Protein 1G0Y (pdb70)

Sequence (331 aa):
CKEREEKIILVSSANEIDVRPCPLNPNEHKGTITWYKDDSKTPVSTEQASRIHQHKEKLWFVPAKVEDSGHYYCVVRNSSYCLRIKISAKFVENEPNLCYNAQAIFKQKLPVAGDGGLVCPYMEFFKNENNELPKLQWYKDCKPLLLDNIHFSGVKDRLIVMNVAEKHRGNYTCHASYTYLGKQYPITRVIEFITLEENKPTRPVIVSPANETMEVDLGSQIQLICNVTGQLSDIAYWKWNGSVIDEDDPVLGEDYYSVENPANKRRSTLITVLNISEIESRFYKHPFTCFAKNTHGIDAAYIQLIYPVTETPFTWEESNAYYWQPYALPL

Foldseek 3Di:
DWEKEQPDEQEEAAQFKDKAADPDDDVQPAPDKFKDAPDDDDTADCPQPDQWHDDPRMIIRHRGHQVRFFWMWMWRCHPPDMYIYIYTYGHDHPDPPAPHNVVNADEDLAADDAPFWDFFPDCVVVCVPVVHGAFKWKDWRPHGDDCPVAQWHDDGRTIHGDDDPDDRFTWMKIWDWHQDPNDIGIDIHIYTDDDPDDPDLRWKAWPAFRQMETEDAQFDWDKGKIKIWFAPVKDKFKDKPHGGDDPPDDFWDWDKDWAADPVDRGTTMIIIMITGNGHDPVQQPIWMKMWIGDPSDIDMHTYHYHYDDD/DDDDDPVRCVVPDDDPPDDDD

Structure (mmCIF, N/CA/C/O backbone):
data_1G0Y
#
_entry.id   1G0Y
#
_cell.length_a   95.898
_cell.length_b   95.898
_cell.length_c   208.017
_cell.angle_alpha   90.00
_cell.angle_beta   90.00
_cell.angle_gamma   120.00
#
_symmetry.space_group_name_H-M   'P 65 2 2'
#
loop_
_entity.id
_entity.type
_entity.pdbx_description
1 polymer 'INTERLEUKIN-1 RECEPTOR, TYPE I'
2 polymer 'ANTAGONIST PEPTIDE AF10847'
#
loop_
_atom_site.group_PDB
_atom_site.id
_atom_site.type_symbol
_atom_site.label_atom_id
_atom_site.label_alt_id
_atom_site.label_comp_id
_atom_site.label_asym_id
_atom_site.label_entity_id
_atom_site.label_seq_id
_atom_site.pdbx_PDB_ins_code
_atom_site.Cartn_x
_atom_site.Cartn_y
_atom_site.Cartn_z
_atom_site.occupancy
_atom_site.B_iso_or_equiv
_atom_site.auth_seq_id
_atom_site.auth_comp_id
_atom_site.auth_asym_id
_atom_site.auth_atom_id
_atom_site.pdbx_PDB_model_num
ATOM 1 N N . CYS A 1 3 ? 34.299 33.462 134.513 1.00 55.19 6 CYS R N 1
ATOM 2 C CA . CYS A 1 3 ? 33.799 33.102 135.874 1.00 58.68 6 CYS R CA 1
ATOM 3 C C . CYS A 1 3 ? 34.196 31.679 136.279 1.00 59.40 6 CYS R C 1
ATOM 4 O O . CYS A 1 3 ? 33.990 31.276 137.425 1.00 57.50 6 CYS R O 1
ATOM 7 N N . LYS A 1 4 ? 34.768 30.933 135.333 1.00 60.16 7 LYS R N 1
ATOM 8 C CA . LYS A 1 4 ? 35.208 29.551 135.556 1.00 51.70 7 LYS R CA 1
ATOM 9 C C . LYS A 1 4 ? 34.061 28.580 135.828 1.00 42.60 7 LYS R C 1
ATOM 10 O O . LYS A 1 4 ? 33.463 28.580 136.904 1.00 38.83 7 LYS R O 1
ATOM 16 N N . GLU A 1 5 ? 33.773 27.740 134.842 1.00 36.41 8 GLU R N 1
ATOM 17 C CA . GLU A 1 5 ? 32.696 26.770 134.950 1.00 41.89 8 GLU R CA 1
ATOM 18 C C . GLU A 1 5 ? 33.163 25.411 135.478 1.00 41.81 8 GLU R C 1
ATOM 19 O O . GLU A 1 5 ? 34.338 25.068 135.385 1.00 46.82 8 GLU R O 1
ATOM 25 N N . ARG A 1 6 ? 32.225 24.659 136.051 1.00 36.45 9 ARG R N 1
ATOM 26 C CA . ARG A 1 6 ? 32.468 23.320 136.580 1.00 23.46 9 ARG R CA 1
ATOM 27 C C . ARG A 1 6 ? 31.175 22.549 136.361 1.00 27.26 9 ARG R C 1
ATOM 28 O O . ARG A 1 6 ? 30.111 23.015 136.760 1.00 29.18 9 ARG R O 1
ATOM 36 N N . GLU A 1 7 ? 31.249 21.387 135.722 1.00 22.37 10 GLU R N 1
ATOM 37 C CA . GLU A 1 7 ? 30.040 20.608 135.476 1.00 18.02 10 GLU R CA 1
ATOM 38 C C . GLU A 1 7 ? 30.041 19.263 136.174 1.00 19.55 10 GLU R C 1
ATOM 39 O O . GLU A 1 7 ? 31.060 18.597 136.237 1.00 25.92 10 GLU R O 1
ATOM 45 N N . GLU A 1 8 ? 28.889 18.888 136.715 1.00 30.04 11 GLU R N 1
ATOM 46 C CA . GLU A 1 8 ? 28.722 17.599 137.365 1.00 24.40 11 GLU R CA 1
ATOM 47 C C . GLU A 1 8 ? 28.065 16.694 136.337 1.00 35.00 11 GLU R C 1
ATOM 48 O O . GLU A 1 8 ? 26.847 16.741 136.147 1.00 42.53 11 GLU R O 1
ATOM 54 N N . LYS A 1 9 ? 28.885 15.897 135.655 1.00 28.04 12 LYS R N 1
ATOM 55 C CA . LYS A 1 9 ? 28.415 14.983 134.615 1.00 25.03 12 LYS R CA 1
ATOM 56 C C . LYS A 1 9 ? 27.314 13.984 135.025 1.00 10.14 12 LYS R C 1
ATOM 57 O O . LYS A 1 9 ? 26.520 13.552 134.188 1.00 2.00 12 LYS R O 1
ATOM 63 N N . ILE A 1 10 ? 27.268 13.625 136.303 1.00 6.94 13 ILE R N 1
ATOM 64 C CA . ILE A 1 10 ? 26.274 12.678 136.796 1.00 2.00 13 ILE R CA 1
ATOM 65 C C . ILE A 1 10 ? 24.902 13.329 136.981 1.00 5.15 13 ILE R C 1
ATOM 66 O O . ILE A 1 10 ? 24.784 14.435 137.522 1.00 2.00 13 ILE R O 1
ATOM 71 N N . ILE A 1 11 ? 23.871 12.655 136.489 1.00 2.00 14 ILE R N 1
ATOM 72 C CA . ILE A 1 11 ? 22.517 13.167 136.616 1.00 5.02 14 ILE R CA 1
ATOM 73 C C . ILE A 1 11 ? 21.880 12.544 137.836 1.00 13.14 14 ILE R C 1
ATOM 74 O O . ILE A 1 11 ? 22.140 11.384 138.160 1.00 10.85 14 ILE R O 1
ATOM 79 N N . LEU A 1 12 ? 21.071 13.334 138.532 1.00 21.77 15 LEU R N 1
ATOM 80 C CA . LEU A 1 12 ? 20.371 12.845 139.704 1.00 13.37 15 LEU R CA 1
ATOM 81 C C . LEU A 1 12 ? 18.891 12.716 139.363 1.00 9.67 15 LEU R C 1
ATOM 82 O O . LEU A 1 12 ? 18.147 13.700 139.362 1.00 12.66 15 LEU R O 1
ATOM 87 N N . VAL A 1 13 ? 18.493 11.499 139.008 1.00 9.06 16 VAL R N 1
ATOM 88 C CA . VAL A 1 13 ? 17.115 11.212 138.656 1.00 10.90 16 VAL R CA 1
ATOM 89 C C . VAL A 1 13 ? 16.269 11.122 139.927 1.00 13.15 16 VAL R C 1
ATOM 90 O O . VAL A 1 13 ? 16.706 10.581 140.948 1.00 2.00 16 VAL R O 1
ATOM 94 N N . SER A 1 14 ? 15.073 11.701 139.851 1.00 13.31 17 SER R N 1
ATOM 95 C CA . SER A 1 14 ? 14.136 11.741 140.968 1.00 10.37 17 SER R CA 1
ATOM 96 C C . SER A 1 14 ? 12.704 11.762 140.444 1.00 14.32 17 SER R C 1
ATOM 97 O O . SER A 1 14 ? 12.434 12.323 139.383 1.00 7.59 17 SER R O 1
ATOM 100 N N . SER A 1 15 ? 11.787 11.175 141.205 1.00 14.40 18 SER R N 1
ATOM 101 C CA . SER A 1 15 ? 10.387 11.141 140.810 1.00 10.49 18 SER R CA 1
ATOM 102 C C . SER A 1 15 ? 9.767 12.526 140.680 1.00 7.44 18 SER R C 1
ATOM 103 O O . SER A 1 15 ? 10.091 13.456 141.436 1.00 2.00 18 SER R O 1
ATOM 106 N N . ALA A 1 16 ? 8.887 12.646 139.690 1.00 13.10 19 ALA R N 1
ATOM 107 C CA . ALA A 1 16 ? 8.159 13.880 139.413 1.00 2.00 19 ALA R CA 1
ATOM 108 C C . ALA A 1 16 ? 6.889 13.946 140.257 1.00 2.00 19 ALA R C 1
ATOM 109 O O . ALA A 1 16 ? 6.452 12.947 140.825 1.00 9.70 19 ALA R O 1
ATOM 111 N N . ASN A 1 17 ? 6.292 15.130 140.309 1.00 2.00 20 ASN R N 1
ATOM 112 C CA . ASN A 1 17 ? 5.085 15.385 141.083 1.00 6.08 20 ASN R CA 1
ATOM 113 C C . ASN A 1 17 ? 5.333 15.274 142.585 1.00 2.00 20 ASN R C 1
ATOM 114 O O . ASN A 1 17 ? 4.424 14.974 143.352 1.00 2.00 20 ASN R O 1
ATOM 119 N N . GLU A 1 18 ? 6.573 15.537 142.993 1.00 5.18 21 GLU R N 1
ATOM 120 C CA . GLU A 1 18 ? 6.978 15.497 144.398 1.00 11.93 21 GLU R CA 1
ATOM 121 C C . GLU A 1 18 ? 7.708 16.782 144.730 1.00 5.30 21 GLU R C 1
ATOM 122 O O . GLU A 1 18 ? 7.860 17.655 143.878 1.00 4.25 21 GLU R O 1
ATOM 128 N N . ILE A 1 19 ? 8.160 16.897 145.973 1.00 6.54 22 ILE R N 1
ATOM 129 C CA . ILE A 1 19 ? 8.917 18.071 146.385 1.00 7.24 22 ILE R CA 1
ATOM 130 C C . ILE A 1 19 ? 10.354 17.629 146.239 1.00 5.85 22 ILE R C 1
ATOM 131 O O . ILE A 1 19 ? 10.672 16.457 146.442 1.00 7.36 22 ILE R O 1
ATOM 136 N N . ASP A 1 20 ? 11.211 18.540 145.813 1.00 7.63 23 ASP R N 1
ATOM 137 C CA . ASP A 1 20 ? 12.613 18.214 145.706 1.00 7.26 23 ASP R CA 1
ATOM 138 C C . ASP A 1 20 ? 13.487 19.431 145.900 1.00 12.44 23 ASP R C 1
ATOM 139 O O . ASP A 1 20 ? 13.052 20.569 145.729 1.00 16.65 23 ASP R O 1
ATOM 144 N N . VAL A 1 21 ? 14.703 19.164 146.350 1.00 11.58 24 VAL R N 1
ATOM 145 C CA . VAL A 1 21 ? 15.686 20.189 146.603 1.00 8.43 24 VAL R CA 1
ATOM 146 C C . VAL A 1 21 ? 16.901 19.806 145.797 1.00 9.69 24 VAL R C 1
ATOM 147 O O . VAL A 1 21 ? 17.017 18.685 145.300 1.00 11.63 24 VAL R O 1
ATOM 151 N N . ARG A 1 22 ? 17.797 20.763 145.646 1.00 17.54 25 ARG R N 1
ATOM 152 C CA . ARG A 1 22 ? 19.039 20.543 144.943 1.00 16.08 25 ARG R CA 1
ATOM 153 C C . ARG A 1 22 ? 19.975 21.595 145.524 1.00 15.01 25 ARG R C 1
ATOM 154 O O . ARG A 1 22 ? 19.797 22.791 145.306 1.00 23.28 25 ARG R O 1
ATOM 162 N N . PRO A 1 23 ? 20.883 21.166 146.408 1.00 14.04 26 PRO R N 1
ATOM 163 C CA . PRO A 1 23 ? 21.848 22.053 147.046 1.00 15.44 26 PRO R CA 1
ATOM 164 C C . PRO A 1 23 ? 23.025 22.218 146.111 1.00 20.62 26 PRO R C 1
ATOM 165 O O . PRO A 1 23 ? 23.184 21.449 145.152 1.00 7.19 26 PRO R O 1
ATOM 169 N N . CYS A 1 24 ? 23.853 23.217 146.382 1.00 28.95 27 CYS R N 1
ATOM 170 C CA . CYS A 1 24 ? 25.010 23.431 145.536 1.00 40.98 27 CYS R CA 1
ATOM 171 C C . CYS A 1 24 ? 26.157 22.497 145.895 1.00 37.84 27 CYS R C 1
ATOM 172 O O . CYS A 1 24 ? 26.720 22.593 146.985 1.00 37.40 27 CYS R O 1
ATOM 175 N N . PRO A 1 25 ? 26.511 21.572 144.983 1.00 43.61 28 PRO R N 1
ATOM 176 C CA . PRO A 1 25 ? 27.612 20.642 145.261 1.00 41.24 28 PRO R CA 1
ATOM 177 C C . PRO A 1 25 ? 28.915 21.430 145.405 1.00 39.86 28 PRO R C 1
ATOM 178 O O . PRO A 1 25 ? 29.692 21.544 144.458 1.00 44.07 28 PRO R O 1
ATOM 182 N N . LEU A 1 26 ? 29.134 21.977 146.600 1.00 39.71 29 LEU R N 1
ATOM 183 C CA . LEU A 1 26 ? 30.311 22.789 146.887 1.00 46.46 29 LEU R CA 1
ATOM 184 C C . LEU A 1 26 ? 31.433 22.093 147.642 1.00 61.93 29 LEU R C 1
ATOM 185 O O . LEU A 1 26 ? 31.248 21.013 148.208 1.00 59.66 29 LEU R O 1
ATOM 190 N N . ASN A 1 27 ? 32.588 22.760 147.659 1.00 72.05 30 ASN R N 1
ATOM 191 C CA . ASN A 1 27 ? 33.804 22.281 148.316 1.00 79.44 30 ASN R CA 1
ATOM 192 C C . ASN A 1 27 ? 34.273 23.244 149.426 1.00 87.63 30 ASN R C 1
ATOM 193 O O . ASN A 1 27 ? 33.632 24.270 149.675 1.00 90.79 30 ASN R O 1
ATOM 198 N N . PRO A 1 28 ? 35.385 22.907 150.120 1.00 90.89 31 PRO R N 1
ATOM 199 C CA . PRO A 1 28 ? 35.974 23.702 151.209 1.00 86.17 31 PRO R CA 1
ATOM 200 C C . PRO A 1 28 ? 36.307 25.186 150.968 1.00 84.43 31 PRO R C 1
ATOM 201 O O . PRO A 1 28 ? 35.564 26.066 151.407 1.00 81.91 31 PRO R O 1
ATOM 205 N N . ASN A 1 29 ? 37.426 25.452 150.291 1.00 86.48 32 ASN R N 1
ATOM 206 C CA . ASN A 1 29 ? 37.896 26.820 150.028 1.00 96.04 32 ASN R CA 1
ATOM 207 C C . ASN A 1 29 ? 36.950 27.680 149.179 1.00 98.22 32 ASN R C 1
ATOM 208 O O . ASN A 1 29 ? 37.186 28.879 149.000 1.00 100.00 32 ASN R O 1
ATOM 213 N N . GLU A 1 30 ? 35.873 27.078 148.679 1.00 95.42 33 GLU R N 1
ATOM 214 C CA . GLU A 1 30 ? 34.913 27.801 147.849 1.00 90.33 33 GLU R CA 1
ATOM 215 C C . GLU A 1 30 ? 33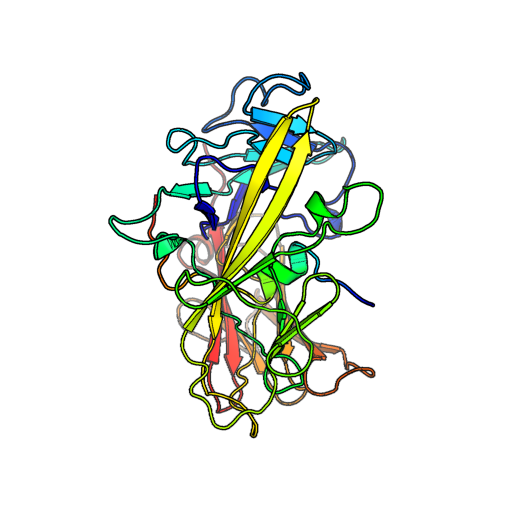.571 28.124 148.514 1.00 91.41 33 GLU R C 1
ATOM 216 O O . GLU A 1 30 ? 32.916 29.096 148.134 1.00 94.91 33 GLU R O 1
ATOM 222 N N . HIS A 1 31 ? 33.171 27.322 149.501 1.00 92.05 34 HIS R N 1
ATOM 223 C CA . HIS A 1 31 ? 31.907 27.533 150.213 1.00 88.56 34 HIS R CA 1
ATOM 224 C C . HIS A 1 31 ? 31.940 28.882 150.939 1.00 81.28 34 HIS R C 1
ATOM 225 O O . HIS A 1 31 ? 32.193 28.950 152.142 1.00 88.37 34 HIS R O 1
ATOM 232 N N . LYS A 1 32 ? 31.689 29.955 150.196 1.00 76.29 35 LYS R N 1
ATOM 233 C CA . LYS A 1 32 ? 31.709 31.296 150.760 1.00 78.73 35 LYS R CA 1
ATOM 234 C C . LYS A 1 32 ? 30.412 32.052 150.488 1.00 81.37 35 LYS R C 1
ATOM 235 O O . LYS A 1 32 ? 29.464 31.500 149.924 1.00 69.86 35 LYS R O 1
ATOM 241 N N . GLY A 1 33 ? 30.383 33.320 150.889 1.00 78.55 36 GLY R N 1
ATOM 242 C CA . GLY A 1 33 ? 29.200 34.146 150.709 1.00 82.26 36 GLY R CA 1
ATOM 243 C C . GLY A 1 33 ? 28.616 34.268 149.309 1.00 77.60 36 GLY R C 1
ATOM 244 O O . GLY A 1 33 ? 29.341 34.368 148.317 1.00 76.91 36 GLY R O 1
ATOM 245 N N . THR A 1 34 ? 27.287 34.247 149.251 1.00 72.81 37 THR R N 1
ATOM 246 C CA . THR A 1 34 ? 26.526 34.380 148.013 1.00 66.29 37 THR R CA 1
ATOM 247 C C . THR A 1 34 ? 26.493 33.149 147.106 1.00 66.55 37 THR R C 1
ATOM 248 O O . THR A 1 34 ? 27.519 32.719 146.577 1.00 66.17 37 THR R O 1
ATOM 252 N N . ILE A 1 35 ? 25.285 32.609 146.934 1.00 56.36 38 ILE R N 1
ATOM 253 C CA . ILE A 1 35 ? 25.004 31.439 146.092 1.00 33.64 38 ILE R CA 1
ATOM 254 C C . ILE A 1 35 ? 23.766 31.793 145.263 1.00 29.89 38 ILE R C 1
ATOM 255 O O . ILE A 1 35 ? 22.772 32.264 145.819 1.00 23.45 38 ILE R O 1
ATOM 260 N N . THR A 1 36 ? 23.812 31.549 143.951 1.00 30.63 39 THR R N 1
ATOM 261 C CA . THR A 1 36 ? 22.688 31.879 143.070 1.00 19.64 39 THR R CA 1
ATOM 262 C C . THR A 1 36 ? 22.355 30.802 142.030 1.00 20.85 39 THR R C 1
ATOM 263 O O . THR A 1 36 ? 23.248 30.251 141.385 1.00 16.17 39 THR R O 1
ATOM 267 N N . TRP A 1 37 ? 21.060 30.560 141.829 1.00 24.49 40 TRP R N 1
ATOM 268 C CA . TRP A 1 37 ? 20.599 29.542 140.886 1.00 22.37 40 TRP R CA 1
ATOM 269 C C . TRP A 1 37 ? 19.905 30.047 139.608 1.00 19.71 40 TRP R C 1
ATOM 270 O O . TRP A 1 37 ? 19.323 31.128 139.599 1.00 20.63 40 TRP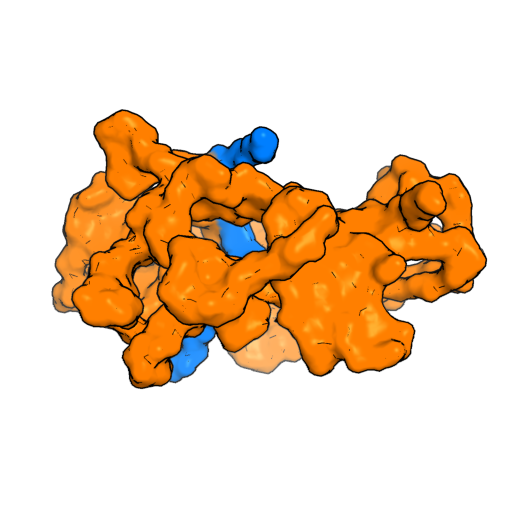 R O 1
ATOM 281 N N . TYR A 1 38 ? 19.972 29.246 138.537 1.00 21.13 41 TYR R N 1
ATOM 282 C CA . TYR A 1 38 ? 19.370 29.573 137.234 1.00 12.00 41 TYR R CA 1
ATOM 283 C C . TYR A 1 38 ? 18.895 28.317 136.480 1.00 20.65 41 TYR R C 1
ATOM 284 O O . TYR A 1 38 ? 19.232 27.192 136.860 1.00 14.34 41 TYR R O 1
ATOM 293 N N . LYS A 1 39 ? 18.122 28.522 135.407 1.00 28.46 42 LYS R N 1
ATOM 294 C CA . LYS A 1 39 ? 17.625 27.429 134.543 1.00 27.23 42 LYS R CA 1
ATOM 295 C C . LYS A 1 39 ? 18.676 27.259 133.422 1.00 34.75 42 LYS R C 1
ATOM 296 O O . LYS A 1 39 ? 19.716 27.919 133.474 1.00 43.10 42 LYS R O 1
ATOM 302 N N . ASP A 1 40 ? 18.425 26.431 132.400 1.00 30.86 43 ASP R N 1
ATOM 303 C CA . ASP A 1 40 ? 19.441 26.264 131.345 1.00 41.99 43 ASP R CA 1
ATOM 304 C C . ASP A 1 40 ? 19.843 27.637 130.838 1.00 55.07 43 ASP R C 1
ATOM 305 O O . ASP A 1 40 ? 18.993 28.509 130.669 1.00 48.30 43 ASP R O 1
ATOM 310 N N . ASP A 1 41 ? 21.146 27.802 130.612 1.00 68.91 44 ASP R N 1
ATOM 311 C CA . ASP A 1 41 ? 21.787 29.049 130.171 1.00 80.95 44 ASP R CA 1
ATOM 312 C C . ASP A 1 41 ? 21.615 30.213 131.156 1.00 92.40 44 ASP R C 1
ATOM 313 O O . ASP A 1 41 ? 20.854 30.113 132.122 1.00 98.60 44 ASP R O 1
ATOM 318 N N . SER A 1 42 ? 22.412 31.265 130.973 1.00 99.99 45 SER R N 1
ATOM 319 C CA . SER A 1 42 ? 22.359 32.441 131.845 1.00 100.00 45 SER R CA 1
ATOM 320 C C . SER A 1 42 ? 21.195 33.364 131.495 1.00 100.00 45 SER R C 1
ATOM 321 O O . SER A 1 42 ? 20.953 33.664 130.319 1.00 99.99 45 SER R O 1
ATOM 324 N N . LYS A 1 43 ? 20.485 33.812 132.530 1.00 87.54 46 LYS R N 1
ATOM 325 C CA . LYS A 1 43 ? 19.340 34.704 132.373 1.00 67.34 46 LYS R CA 1
ATOM 326 C C . LYS A 1 43 ? 19.066 35.382 133.718 1.00 61.03 46 LYS R C 1
ATOM 327 O O . LYS A 1 43 ? 19.991 35.915 134.338 1.00 60.70 46 LYS R O 1
ATOM 333 N N . THR A 1 44 ? 17.790 35.458 134.103 1.00 54.40 47 THR R N 1
ATOM 334 C CA . THR A 1 44 ? 17.381 35.999 135.394 1.00 37.84 47 THR R CA 1
ATOM 335 C C . THR A 1 44 ? 17.350 34.768 136.309 1.00 29.75 47 THR R C 1
ATOM 336 O O . THR A 1 44 ? 16.854 33.711 135.915 1.00 49.38 47 THR R O 1
ATOM 340 N N . PRO A 1 45 ? 17.926 34.869 137.515 1.00 14.01 48 PRO R N 1
ATOM 341 C CA . PRO A 1 45 ? 17.974 33.766 138.481 1.00 8.93 48 PRO R CA 1
ATOM 342 C C . PRO A 1 45 ? 16.618 33.277 138.958 1.00 9.71 48 PRO R C 1
ATOM 343 O O . PRO A 1 45 ? 15.667 34.063 139.050 1.00 2.00 48 PRO R O 1
ATOM 347 N N . VAL A 1 46 ? 16.541 31.978 139.268 1.00 18.03 49 VAL R N 1
ATOM 348 C CA . VAL A 1 46 ? 15.295 31.373 139.750 1.00 16.74 49 VAL R CA 1
ATOM 349 C C . VAL A 1 46 ? 14.744 32.269 140.854 1.00 10.29 49 VAL R C 1
ATOM 350 O O . VAL A 1 46 ? 15.488 32.742 141.720 1.00 2.00 49 VAL R O 1
ATOM 354 N N . SER A 1 47 ? 13.460 32.587 140.748 1.00 7.25 50 SER R N 1
ATOM 355 C CA . SER A 1 47 ? 12.816 33.470 141.708 1.00 21.59 50 SER R CA 1
ATOM 356 C C . SER A 1 47 ? 12.955 33.033 143.154 1.00 20.34 50 SER R C 1
ATOM 357 O O . SER A 1 47 ? 12.893 31.844 143.451 1.00 31.45 50 SER R O 1
ATOM 360 N N . THR A 1 48 ? 13.254 33.990 144.031 1.00 23.10 51 THR R N 1
ATOM 361 C CA . THR A 1 48 ? 13.364 33.707 145.460 1.00 21.24 51 THR R CA 1
ATOM 362 C C . THR A 1 48 ? 11.969 33.864 146.042 1.00 25.20 51 THR R C 1
ATOM 363 O O . THR A 1 48 ? 11.757 33.595 147.223 1.00 36.70 51 THR R O 1
ATOM 367 N N . GLU A 1 49 ? 11.037 34.339 145.208 1.00 25.59 52 GLU R N 1
ATOM 368 C CA . GLU A 1 49 ? 9.643 34.532 145.595 1.00 17.50 52 GLU R CA 1
ATOM 369 C C . GLU A 1 49 ? 9.234 33.212 146.208 1.00 20.22 52 GLU R C 1
ATOM 370 O O . GLU A 1 49 ? 9.221 32.186 145.524 1.00 26.78 52 GLU R O 1
ATOM 376 N N . GLN A 1 50 ? 8.954 33.228 147.506 1.00 20.78 53 GLN R N 1
ATOM 377 C CA . GLN A 1 50 ? 8.613 32.003 148.216 1.00 26.37 53 GLN R CA 1
ATOM 378 C C . GLN A 1 50 ? 7.440 31.188 147.690 1.00 21.37 53 GLN R C 1
ATOM 379 O O . GLN A 1 50 ? 7.334 29.993 147.981 1.00 15.02 53 GLN R O 1
ATOM 385 N N . ALA A 1 51 ? 6.568 31.824 146.911 1.00 18.85 54 ALA R N 1
ATOM 386 C CA . ALA A 1 51 ? 5.437 31.118 146.309 1.00 11.63 54 ALA R CA 1
ATOM 387 C C . ALA A 1 51 ? 6.003 30.253 145.180 1.00 12.91 54 ALA R C 1
ATOM 388 O O . ALA A 1 51 ? 6.611 29.223 145.450 1.00 23.35 54 ALA R O 1
ATOM 390 N N . SER A 1 52 ? 5.842 30.715 143.937 1.00 18.31 55 SER R N 1
ATOM 391 C CA . SER A 1 52 ? 6.313 30.051 142.711 1.00 20.24 55 SER R CA 1
ATOM 392 C C . SER A 1 52 ? 6.881 28.635 142.793 1.00 7.32 55 SER R C 1
ATOM 393 O O . SER A 1 52 ? 7.804 28.375 143.554 1.00 22.23 55 SER R O 1
ATOM 396 N N . ARG A 1 53 ? 6.381 27.757 141.926 1.00 2.50 56 ARG R N 1
ATOM 397 C CA . ARG A 1 53 ? 6.802 26.353 141.841 1.00 2.00 56 ARG R CA 1
ATOM 398 C C . ARG A 1 53 ? 8.294 26.106 142.038 1.00 15.11 56 ARG R C 1
ATOM 399 O O . ARG A 1 53 ? 8.694 25.292 142.868 1.00 15.91 56 ARG R O 1
ATOM 407 N N . ILE A 1 54 ? 9.106 26.751 141.208 1.00 19.16 57 ILE R N 1
ATOM 408 C CA . ILE A 1 54 ? 10.556 26.629 141.292 1.00 25.76 57 ILE R CA 1
ATOM 409 C C . ILE A 1 54 ? 11.097 27.934 141.883 1.00 24.80 57 ILE R C 1
ATOM 410 O O . ILE A 1 54 ? 10.950 29.017 141.306 1.00 28.91 57 ILE R O 1
ATOM 415 N N . HIS A 1 55 ? 11.658 27.825 143.078 1.00 17.28 58 HIS R N 1
ATOM 416 C CA . HIS A 1 55 ? 12.210 28.977 143.755 1.00 15.74 58 HIS R CA 1
ATOM 417 C C . HIS A 1 55 ? 13.390 28.554 144.610 1.00 16.42 58 HIS R C 1
ATOM 418 O O . HIS A 1 55 ? 13.493 27.404 145.044 1.00 2.97 58 HIS R O 1
ATOM 425 N N . GLN A 1 56 ? 14.293 29.497 144.821 1.00 15.76 59 GLN R N 1
ATOM 426 C CA . GLN A 1 56 ? 15.475 29.285 145.636 1.00 13.85 59 GLN R CA 1
ATOM 427 C C . GLN A 1 56 ? 15.127 29.714 147.055 1.00 14.92 59 GLN R C 1
ATOM 428 O O . GLN A 1 56 ? 14.283 30.596 147.257 1.00 21.86 59 GLN R O 1
ATOM 434 N N . HIS A 1 57 ? 15.739 29.063 148.036 1.00 9.88 60 HIS R N 1
ATOM 435 C CA . HIS A 1 57 ? 15.488 29.393 149.434 1.00 20.64 60 HIS R CA 1
ATOM 436 C C . HIS A 1 57 ? 16.572 28.756 150.277 1.00 22.33 60 HIS R C 1
ATOM 437 O O . HIS A 1 57 ? 16.880 27.583 150.090 1.00 39.53 60 HIS R O 1
ATOM 444 N N . LYS A 1 58 ? 17.131 29.528 151.208 1.00 21.20 61 LYS R N 1
ATOM 445 C CA . LYS A 1 58 ? 18.197 29.060 152.089 1.00 22.44 61 LYS R CA 1
ATOM 446 C C . LYS A 1 58 ? 19.339 28.416 151.293 1.00 31.35 61 LYS R C 1
ATOM 447 O O . LYS A 1 58 ? 19.819 27.323 151.629 1.00 31.48 61 LYS R O 1
ATOM 453 N N . GLU A 1 59 ? 19.728 29.099 150.216 1.00 27.25 62 GLU R N 1
ATOM 454 C CA . GLU A 1 59 ? 20.810 28.675 149.322 1.00 33.11 62 GLU R CA 1
ATOM 455 C C . GLU A 1 59 ? 20.597 27.389 148.514 1.00 23.61 62 GLU R C 1
ATOM 456 O O . GLU A 1 59 ? 21.536 26.873 147.901 1.00 13.56 62 GLU R O 1
ATOM 462 N N . LYS A 1 60 ? 19.361 26.903 148.485 1.00 15.16 63 LYS R N 1
ATOM 463 C CA . LYS A 1 60 ? 19.030 25.688 147.754 1.00 19.04 63 LYS R CA 1
ATOM 464 C C . LYS A 1 60 ? 18.013 25.990 146.667 1.00 17.56 63 LYS R C 1
ATOM 465 O O . LYS A 1 60 ? 17.383 27.051 146.672 1.00 2.00 63 LYS R O 1
ATOM 471 N N . LEU A 1 61 ? 17.832 25.026 145.766 1.00 18.97 64 LEU R N 1
ATOM 472 C CA . LEU A 1 61 ? 16.890 25.150 144.662 1.00 5.33 64 LEU R CA 1
ATOM 473 C C . LEU A 1 61 ? 15.727 24.256 145.018 1.00 2.00 64 LEU R C 1
ATOM 474 O O . LEU A 1 61 ? 15.895 23.045 145.162 1.00 2.00 64 LEU R O 1
ATOM 479 N N . TRP A 1 62 ? 14.554 24.855 145.183 1.00 3.02 65 TRP R N 1
ATOM 480 C CA . TRP A 1 62 ? 13.365 24.091 145.545 1.00 12.38 65 TRP R CA 1
ATOM 481 C C . TRP A 1 62 ? 12.347 23.945 144.429 1.00 15.59 65 TRP R C 1
ATOM 482 O O . TRP A 1 62 ? 11.883 24.938 143.859 1.00 22.08 65 TRP R O 1
ATOM 493 N N . PHE A 1 63 ? 12.050 22.690 144.094 1.00 20.90 66 PHE R N 1
ATOM 494 C CA . PHE A 1 63 ? 11.066 22.334 143.068 1.00 22.12 66 PHE R CA 1
ATOM 495 C C . PHE A 1 63 ? 9.875 21.884 143.887 1.00 23.84 66 PHE R C 1
ATOM 496 O O . PHE A 1 63 ? 9.855 20.745 144.351 1.00 38.56 66 PHE R O 1
ATOM 504 N N . VAL A 1 64 ? 8.902 22.756 144.115 1.00 29.45 67 VAL R N 1
ATOM 505 C CA . VAL A 1 64 ? 7.766 22.333 144.917 1.00 39.93 67 VAL R CA 1
ATOM 506 C C . VAL A 1 64 ? 6.997 21.145 144.309 1.00 46.74 67 VAL R C 1
ATOM 507 O O . VAL A 1 64 ? 7.093 20.031 144.823 1.00 75.93 67 VAL R O 1
ATOM 511 N N . PRO A 1 65 ? 6.245 21.341 143.221 1.00 26.97 68 PRO R N 1
ATOM 512 C CA . PRO A 1 65 ? 5.566 20.142 142.721 1.00 9.96 68 PRO R CA 1
ATOM 513 C C . PRO A 1 65 ? 6.469 19.344 141.779 1.00 28.53 68 PRO R C 1
ATOM 514 O O . PRO A 1 65 ? 6.092 18.259 141.339 1.00 44.52 68 PRO R O 1
ATOM 518 N N . ALA A 1 66 ? 7.645 19.890 141.465 1.00 4.83 69 ALA R N 1
ATOM 519 C CA . ALA A 1 66 ? 8.617 19.251 140.559 1.00 12.86 69 ALA R CA 1
ATOM 520 C C . ALA A 1 66 ? 7.984 18.461 139.429 1.00 7.25 69 ALA R C 1
ATOM 521 O O . ALA A 1 66 ? 7.758 17.272 139.567 1.00 5.69 69 ALA R O 1
ATOM 523 N N . LYS A 1 67 ? 7.674 19.132 138.325 1.00 26.04 70 LYS R N 1
ATOM 524 C CA . LYS A 1 67 ? 7.062 18.470 137.174 1.00 13.34 70 LYS R CA 1
ATOM 525 C C . LYS A 1 67 ? 8.140 17.816 136.294 1.00 4.09 70 LYS R C 1
ATOM 526 O O . LYS A 1 67 ? 9.336 17.907 136.591 1.00 2.00 70 LYS R O 1
ATOM 532 N N . VAL A 1 68 ? 7.702 17.135 135.240 1.00 11.00 71 VAL R N 1
ATOM 533 C CA . VAL A 1 68 ? 8.588 16.442 134.295 1.00 16.15 71 VAL R CA 1
ATOM 534 C C . VAL A 1 68 ? 9.298 17.415 133.346 1.00 18.15 71 VAL R C 1
ATOM 535 O O . VAL A 1 68 ? 10.439 17.181 132.945 1.00 17.98 71 VAL R O 1
ATOM 539 N N . GLU A 1 69 ? 8.609 18.503 133.001 1.00 28.50 72 GLU R N 1
ATOM 540 C CA . GLU A 1 69 ? 9.121 19.554 132.108 1.00 25.70 72 GLU R CA 1
ATOM 541 C C . GLU A 1 69 ? 10.235 20.392 132.777 1.00 23.27 72 GLU R C 1
ATOM 542 O O . GLU A 1 69 ? 10.677 21.407 132.235 1.00 21.65 72 GLU R O 1
ATOM 548 N N . ASP A 1 70 ? 10.664 19.962 133.963 1.00 24.70 73 ASP R N 1
ATOM 549 C CA . ASP A 1 70 ? 11.707 20.638 134.738 1.00 18.36 73 ASP R CA 1
ATOM 550 C C . ASP A 1 70 ? 13.071 19.955 134.582 1.00 16.01 73 ASP R C 1
ATOM 551 O O . ASP A 1 70 ? 14.076 20.421 135.126 1.00 14.02 73 ASP R O 1
ATOM 556 N N . SER A 1 71 ? 13.088 18.852 133.837 1.00 3.27 74 SER R N 1
ATOM 557 C CA . SER A 1 71 ? 14.297 18.074 133.589 1.00 2.00 74 SER R CA 1
ATOM 558 C C . SER A 1 71 ? 15.345 18.838 132.765 1.00 8.61 74 SER R C 1
ATOM 559 O O . SER A 1 71 ? 15.052 19.293 131.653 1.00 8.45 74 SER R O 1
ATOM 562 N N . GLY A 1 72 ? 16.562 18.974 133.293 1.00 2.00 75 GLY R N 1
ATOM 563 C CA . GLY A 1 72 ? 17.592 19.679 132.545 1.00 15.56 75 GLY R CA 1
ATOM 564 C C . GLY A 1 72 ? 18.825 20.121 133.315 1.00 14.28 75 GLY R C 1
ATOM 565 O O . GLY A 1 72 ? 19.184 19.523 134.321 1.00 15.19 75 GLY R O 1
ATOM 566 N N . HIS A 1 73 ? 19.471 21.182 132.832 1.00 14.30 76 HIS R N 1
ATOM 567 C CA . HIS A 1 73 ? 20.676 21.720 133.457 1.00 11.45 76 HIS R CA 1
ATOM 568 C C . HIS A 1 73 ? 20.363 22.970 134.265 1.00 18.62 76 HIS R C 1
ATOM 569 O O . HIS A 1 73 ? 19.620 23.844 133.809 1.00 30.94 76 HIS R O 1
ATOM 576 N N . TYR A 1 74 ? 20.866 23.007 135.495 1.00 15.45 77 TYR R N 1
ATOM 577 C CA . TYR A 1 74 ? 20.683 24.159 136.373 1.00 14.47 77 TYR R CA 1
ATOM 578 C C . TYR A 1 74 ? 22.064 24.618 136.740 1.00 11.24 77 TYR R C 1
ATOM 579 O O . TYR A 1 74 ? 22.998 23.815 136.783 1.00 13.96 77 TYR R O 1
ATOM 588 N N . TYR A 1 75 ? 22.198 25.912 137.000 1.00 17.47 78 TYR R N 1
ATOM 589 C CA . TYR A 1 75 ? 23.499 26.472 137.312 1.00 12.77 78 TYR R CA 1
ATOM 590 C C . TYR A 1 75 ? 23.538 27.137 138.662 1.00 8.71 78 TYR R C 1
ATOM 591 O O . TYR A 1 75 ? 22.607 27.840 139.050 1.00 10.08 78 TYR R O 1
ATOM 600 N N . CYS A 1 76 ? 24.637 26.902 139.370 1.00 16.21 79 CYS R N 1
ATOM 601 C CA . CYS A 1 76 ? 24.857 27.442 140.703 1.00 17.66 79 CYS R CA 1
ATOM 602 C C . CYS A 1 76 ? 26.093 28.363 140.724 1.00 16.68 79 CYS R C 1
ATOM 603 O O . CYS A 1 76 ? 27.178 27.953 140.318 1.00 18.67 79 CYS R O 1
ATOM 606 N N . VAL A 1 77 ? 25.940 29.588 141.223 1.00 5.22 80 VAL R N 1
ATOM 607 C CA . VAL A 1 77 ? 27.050 30.549 141.238 1.00 3.51 80 VAL R CA 1
ATOM 608 C C . VAL A 1 77 ? 27.469 31.060 142.604 1.00 13.04 80 VAL R C 1
ATOM 609 O O . VAL A 1 77 ? 26.639 31.492 143.395 1.00 33.00 80 VAL R O 1
ATOM 613 N N . VAL A 1 78 ? 28.775 31.101 142.836 1.00 24.75 81 VAL R N 1
ATOM 614 C CA . VAL A 1 78 ? 29.316 31.584 144.103 1.00 26.58 81 VAL R CA 1
ATOM 615 C C . VAL A 1 78 ? 30.081 32.883 143.851 1.00 27.52 81 VAL R C 1
ATOM 616 O O . VAL A 1 78 ? 31.224 32.834 143.427 1.00 29.35 81 VAL R O 1
ATOM 620 N N . ARG A 1 79 ? 29.458 34.038 144.078 1.00 38.68 82 ARG R N 1
ATOM 621 C CA . ARG A 1 79 ? 30.149 35.311 143.861 1.00 40.90 82 ARG R CA 1
ATOM 622 C C . ARG A 1 79 ? 30.516 35.978 145.175 1.00 55.05 82 ARG R C 1
ATOM 623 O O . ARG A 1 79 ? 29.750 36.773 145.719 1.00 59.17 82 ARG R O 1
ATOM 631 N N . ASN A 1 80 ? 31.692 35.626 145.687 1.00 70.93 83 ASN R N 1
ATOM 632 C CA . ASN A 1 80 ? 32.198 36.170 146.943 1.00 84.49 83 ASN R CA 1
ATOM 633 C C . ASN A 1 80 ? 32.473 37.672 146.828 1.00 93.23 83 ASN R C 1
ATOM 634 O O . ASN A 1 80 ? 31.723 38.486 147.376 1.00 100.00 83 ASN R O 1
ATOM 639 N N . SER A 1 81 ? 33.540 38.024 146.111 1.00 94.11 84 SER R N 1
ATOM 640 C CA . SER A 1 81 ? 33.940 39.420 145.900 1.00 88.32 84 SER R CA 1
ATOM 641 C C . SER A 1 81 ? 35.109 39.439 144.921 1.00 78.88 84 SER R C 1
ATOM 642 O O . SER A 1 81 ? 35.176 40.274 144.015 1.00 73.12 84 SER R O 1
ATOM 645 N N . SER A 1 82 ? 36.021 38.493 145.121 1.00 74.95 85 SER R N 1
ATOM 646 C CA . SER A 1 82 ? 37.208 38.343 144.293 1.00 69.83 85 SER R CA 1
ATOM 647 C C . SER A 1 82 ? 37.034 37.166 143.343 1.00 68.25 85 SER R C 1
ATOM 648 O O . SER A 1 82 ? 37.616 37.142 142.259 1.00 64.85 85 SER R O 1
ATOM 651 N N . TYR A 1 83 ? 36.237 36.188 143.765 1.00 71.11 86 TYR R N 1
ATOM 652 C CA . TYR A 1 83 ? 35.986 35.003 142.956 1.00 67.63 86 TYR R CA 1
ATOM 653 C C . TYR A 1 83 ? 34.511 34.694 142.736 1.00 64.30 86 TYR R C 1
ATOM 654 O O . TYR A 1 83 ? 33.641 35.218 143.434 1.00 64.59 86 TYR R O 1
ATOM 663 N N . CYS A 1 84 ? 34.248 33.893 141.705 1.00 63.49 87 CYS R N 1
ATOM 664 C CA . CYS A 1 84 ? 32.901 33.452 141.345 1.00 70.57 87 CYS R CA 1
ATOM 665 C C . CYS A 1 84 ? 33.006 32.065 140.730 1.00 67.27 87 CYS R C 1
ATOM 666 O O . CYS A 1 84 ? 33.984 31.759 140.046 1.00 64.82 87 CYS R O 1
ATOM 669 N N . LEU A 1 85 ? 32.003 31.228 140.969 1.00 59.94 88 LEU R N 1
ATOM 670 C CA . LEU A 1 85 ? 32.037 29.867 140.451 1.00 61.22 88 LEU R CA 1
ATOM 671 C C . LEU A 1 85 ? 30.664 29.400 139.992 1.00 60.80 88 LEU R C 1
ATOM 672 O O . LEU A 1 85 ? 29.736 29.322 140.798 1.00 70.42 88 LEU R O 1
ATOM 677 N N . ARG A 1 86 ? 30.533 29.099 138.699 1.00 38.44 89 ARG R N 1
ATOM 678 C CA . ARG A 1 86 ? 29.266 28.613 138.153 1.00 32.42 89 ARG R CA 1
ATOM 679 C C . ARG A 1 86 ? 29.328 27.084 138.033 1.00 29.68 89 ARG R C 1
ATOM 680 O O . ARG A 1 86 ? 30.324 26.539 137.557 1.00 28.50 89 ARG R O 1
ATOM 688 N N . ILE A 1 87 ? 28.279 26.396 138.486 1.00 23.58 90 ILE R N 1
ATOM 689 C CA . ILE A 1 87 ? 28.229 24.928 138.441 1.00 25.54 90 ILE R CA 1
ATOM 690 C C . ILE A 1 87 ? 26.967 24.410 137.728 1.00 20.31 90 ILE R C 1
ATOM 691 O O . ILE A 1 87 ? 25.848 24.791 138.073 1.00 7.83 90 ILE R O 1
ATOM 696 N N . LYS A 1 88 ? 27.186 23.576 136.707 1.00 21.01 91 LYS R N 1
ATOM 697 C CA . LYS A 1 88 ? 26.142 22.945 135.886 1.00 14.00 91 LYS R CA 1
ATOM 698 C C . LYS A 1 88 ? 25.840 21.619 136.590 1.00 15.46 91 LYS R C 1
ATOM 699 O O . LYS A 1 88 ? 26.780 20.923 136.980 1.00 10.91 91 LYS R O 1
ATOM 705 N N . ILE A 1 89 ? 24.566 21.256 136.773 1.00 14.02 92 ILE R N 1
ATOM 706 C CA . ILE A 1 89 ? 24.280 19.995 137.478 1.00 22.16 92 ILE R CA 1
ATOM 707 C C . ILE A 1 89 ? 23.523 18.847 136.810 1.00 27.33 92 ILE R C 1
ATOM 708 O O . ILE A 1 89 ? 23.840 17.677 137.085 1.00 33.03 92 ILE R O 1
ATOM 713 N N . SER A 1 90 ? 22.536 19.159 135.964 1.00 2.84 93 SER R N 1
ATOM 714 C CA . SER A 1 90 ? 21.722 18.126 135.292 1.00 2.86 93 SER R CA 1
ATOM 715 C C . SER A 1 90 ? 20.806 17.412 136.304 1.00 7.44 93 SER R C 1
ATOM 716 O O . SER A 1 90 ? 21.268 16.791 137.263 1.00 2.00 93 SER R O 1
ATOM 719 N N . ALA A 1 91 ? 19.503 17.488 136.064 1.00 6.32 94 ALA R N 1
ATOM 720 C CA . ALA A 1 91 ? 18.517 16.903 136.956 1.00 8.96 94 ALA R CA 1
ATOM 721 C C . ALA A 1 91 ? 17.325 16.347 136.174 1.00 5.79 94 ALA R C 1
ATOM 722 O O . ALA A 1 91 ? 16.720 17.057 135.382 1.00 20.98 94 ALA R O 1
ATOM 724 N N . LYS A 1 92 ? 16.998 15.076 136.383 1.00 9.62 95 LYS R N 1
ATOM 725 C CA . LYS A 1 92 ? 15.865 14.460 135.685 1.00 15.07 95 LYS R CA 1
ATOM 726 C C . LYS A 1 92 ? 14.720 14.091 136.619 1.00 20.74 95 LYS R C 1
ATOM 727 O O . LYS A 1 92 ? 14.926 13.528 137.702 1.00 9.88 95 LYS R O 1
ATOM 733 N N . PHE A 1 93 ? 13.506 14.370 136.158 1.00 24.97 96 PHE R N 1
ATOM 734 C CA . PHE A 1 93 ? 12.299 14.071 136.921 1.00 20.34 96 PHE R CA 1
ATOM 735 C C . PHE A 1 93 ? 11.428 13.101 136.122 1.00 9.66 96 PHE R C 1
ATOM 736 O O . PHE A 1 93 ? 10.932 13.444 135.054 1.00 4.67 96 PHE R O 1
ATOM 744 N N . VAL A 1 94 ? 11.260 11.889 136.650 1.00 4.41 97 VAL R N 1
ATOM 745 C CA . VAL A 1 94 ? 10.502 10.853 135.971 1.00 2.58 97 VAL R CA 1
ATOM 746 C C . VAL A 1 94 ? 9.248 10.337 136.667 1.00 11.18 97 VAL R C 1
ATOM 747 O O . VAL A 1 94 ? 9.225 10.143 137.890 1.00 2.73 97 VAL R O 1
ATOM 751 N N . GLU A 1 95 ? 8.219 10.088 135.856 1.00 11.73 98 GLU R N 1
ATOM 752 C CA . GLU A 1 95 ? 6.956 9.536 136.331 1.00 14.38 98 GLU R CA 1
ATOM 753 C C . GLU A 1 95 ? 7.100 8.014 136.366 1.00 19.72 98 GLU R C 1
ATOM 754 O O . GLU A 1 95 ? 7.868 7.440 135.593 1.00 30.59 98 GLU R O 1
ATOM 760 N N . ASN A 1 96 ? 6.364 7.358 137.255 1.00 11.11 99 ASN R N 1
ATOM 761 C CA . ASN A 1 96 ? 6.462 5.908 137.386 1.00 6.52 99 ASN R CA 1
ATOM 762 C C . ASN A 1 96 ? 6.039 5.116 136.152 1.00 6.17 99 ASN R C 1
ATOM 763 O O . ASN A 1 96 ? 5.088 5.473 135.457 1.00 17.65 99 ASN R O 1
ATOM 768 N N . GLU A 1 97 ? 6.744 4.018 135.910 1.00 2.00 100 GLU R N 1
ATOM 769 C CA . GLU A 1 97 ? 6.449 3.143 134.790 1.00 2.00 100 GLU R CA 1
ATOM 770 C C . GLU A 1 97 ? 5.044 2.596 135.010 1.00 9.90 100 GLU R C 1
ATOM 771 O O . GLU A 1 97 ? 4.586 2.512 136.153 1.00 2.29 100 GLU R O 1
ATOM 777 N N . PRO A 1 98 ? 4.348 2.195 133.923 1.00 28.14 101 PRO R N 1
ATOM 778 C CA . PRO A 1 98 ? 2.992 1.650 134.062 1.00 18.17 101 PRO R CA 1
ATOM 779 C C . PRO A 1 98 ? 2.988 0.421 134.986 1.00 17.91 101 PRO R C 1
ATOM 780 O O . PRO A 1 98 ? 3.848 -0.469 134.870 1.00 6.52 101 PRO R O 1
ATOM 784 N N . ASN A 1 99 ? 2.044 0.421 135.927 1.00 12.01 102 ASN R N 1
ATOM 785 C CA . ASN A 1 99 ? 1.859 -0.658 136.895 1.00 6.93 102 ASN R CA 1
ATOM 786 C C . ASN A 1 99 ? 2.964 -0.815 137.926 1.00 17.10 102 ASN R C 1
ATOM 787 O O . ASN A 1 99 ? 3.300 -1.937 138.328 1.00 16.05 102 ASN R O 1
ATOM 792 N N . LEU A 1 100 ? 3.530 0.314 138.342 1.00 7.67 103 LEU R N 1
ATOM 793 C CA . LEU A 1 100 ? 4.570 0.336 139.359 1.00 2.00 103 LEU R CA 1
ATOM 794 C C . LEU A 1 100 ? 4.486 1.630 140.130 1.00 6.18 103 LEU R C 1
ATOM 795 O O . LEU A 1 100 ? 4.099 2.671 139.598 1.00 22.82 103 LEU R O 1
ATOM 800 N N . CYS A 1 101 ? 4.866 1.551 141.396 1.00 2.00 104 CYS R N 1
ATOM 801 C CA . CYS A 1 101 ? 4.845 2.687 142.295 1.00 2.00 104 CYS R CA 1
ATOM 802 C C . CYS A 1 101 ? 6.187 3.434 142.209 1.00 7.27 104 CYS R C 1
ATOM 803 O O . CYS A 1 101 ? 6.539 4.239 143.085 1.00 6.50 104 CYS R O 1
ATOM 806 N N . TYR A 1 102 ? 6.937 3.142 141.145 1.00 14.35 105 TYR R N 1
ATOM 807 C CA . TYR A 1 102 ? 8.243 3.745 140.894 1.00 8.99 105 TYR R CA 1
ATOM 808 C C . TYR A 1 102 ? 8.705 3.557 139.450 1.00 9.47 105 TYR R C 1
ATOM 809 O O . TYR A 1 102 ? 8.168 2.715 138.719 1.00 3.05 105 TYR R O 1
ATOM 818 N N . ASN A 1 103 ? 9.736 4.326 139.087 1.00 10.18 106 ASN R N 1
ATOM 819 C CA . ASN A 1 103 ? 10.366 4.308 137.768 1.00 4.70 106 ASN R CA 1
ATOM 820 C C . ASN A 1 103 ? 11.808 3.854 138.009 1.00 3.88 106 ASN R C 1
ATOM 821 O O . ASN A 1 103 ? 12.510 4.424 138.844 1.00 10.05 106 ASN R O 1
ATOM 826 N N . ALA A 1 104 ? 12.233 2.829 137.276 1.00 2.54 107 ALA R N 1
ATOM 827 C CA . ALA A 1 104 ? 13.569 2.248 137.409 1.00 2.14 107 ALA R CA 1
ATOM 828 C C . ALA A 1 104 ? 14.744 3.216 137.422 1.00 9.41 107 ALA R C 1
ATOM 829 O O . ALA A 1 104 ? 15.742 2.968 138.102 1.00 24.54 107 ALA R O 1
ATOM 831 N N . GLN A 1 105 ? 14.635 4.316 136.683 1.00 8.68 108 GLN R N 1
ATOM 832 C CA . GLN A 1 105 ? 15.711 5.306 136.616 1.00 12.72 108 GLN R CA 1
ATOM 833 C C . GLN A 1 105 ? 16.091 6.003 137.923 1.00 8.20 108 GLN R C 1
ATOM 834 O O . GLN A 1 105 ? 17.230 6.445 138.074 1.00 13.35 108 GLN R O 1
ATOM 840 N N . ALA A 1 106 ? 15.138 6.113 138.846 1.00 2.00 109 ALA R N 1
ATOM 841 C CA . ALA A 1 106 ? 15.362 6.789 140.115 1.00 2.00 109 ALA R CA 1
ATOM 842 C C . ALA A 1 106 ? 15.700 5.874 141.297 1.00 9.92 109 ALA R C 1
ATOM 843 O O . ALA A 1 106 ? 15.834 6.331 142.441 1.00 9.80 109 ALA R O 1
ATOM 845 N N . ILE A 1 107 ? 15.886 4.590 141.033 1.00 14.86 110 ILE R N 1
ATOM 846 C CA . ILE A 1 107 ? 16.187 3.684 142.124 1.00 17.16 110 ILE R CA 1
ATOM 847 C C . ILE A 1 107 ? 17.676 3.598 142.458 1.00 19.79 110 ILE R C 1
ATOM 848 O O . ILE A 1 107 ? 18.509 3.306 141.596 1.00 23.18 110 ILE R O 1
ATOM 853 N N . PHE A 1 108 ? 17.988 3.950 143.708 1.00 19.05 111 PHE R N 1
ATOM 854 C CA . PHE A 1 108 ? 19.350 3.959 144.259 1.00 2.00 111 PHE R CA 1
ATOM 855 C C . PHE A 1 108 ? 19.884 2.595 144.664 1.00 2.00 111 PHE R C 1
ATOM 856 O O . PHE A 1 108 ? 19.129 1.666 144.921 1.00 2.96 111 PHE R O 1
ATOM 864 N N . LYS A 1 109 ? 21.200 2.524 144.826 1.00 12.59 112 LYS R N 1
ATOM 865 C CA . LYS A 1 109 ? 21.869 1.304 145.265 1.00 20.25 112 LYS R CA 1
ATOM 866 C C . LYS A 1 109 ? 23.110 1.712 146.073 1.00 15.26 112 LYS R C 1
ATOM 867 O O . LYS A 1 109 ? 23.913 2.512 145.601 1.00 22.41 112 LYS R O 1
ATOM 873 N N . GLN A 1 110 ? 23.236 1.199 147.299 1.00 11.86 113 GLN R N 1
ATOM 874 C CA . GLN A 1 110 ? 24.376 1.514 148.175 1.00 14.27 113 GLN R CA 1
ATOM 875 C C . GLN A 1 110 ? 25.711 0.930 147.697 1.00 23.61 113 GLN R C 1
ATOM 876 O O . GLN A 1 110 ? 25.794 -0.247 147.343 1.00 10.79 113 GLN R O 1
ATOM 882 N N . LYS A 1 111 ? 26.752 1.760 147.697 1.00 31.43 114 LYS R N 1
ATOM 883 C CA . LYS A 1 111 ? 28.085 1.340 147.258 1.00 34.38 114 LYS R CA 1
ATOM 884 C C . LYS A 1 111 ? 28.878 0.798 148.436 1.00 36.13 114 LYS R C 1
ATOM 885 O O . LYS A 1 111 ? 29.820 0.022 148.267 1.00 38.34 114 LYS R O 1
ATOM 891 N N . LEU A 1 112 ? 28.465 1.206 149.630 1.00 49.92 115 LEU R N 1
ATOM 892 C CA . LEU A 1 112 ? 29.106 0.802 150.872 1.00 54.29 115 LEU R CA 1
ATOM 893 C C . LEU A 1 112 ? 27.994 0.509 151.877 1.00 60.71 115 LEU R C 1
ATOM 894 O O . LEU A 1 112 ? 27.176 1.379 152.177 1.00 65.06 115 LEU R O 1
ATOM 899 N N . PRO A 1 113 ? 27.928 -0.734 152.376 1.00 65.81 116 PRO R N 1
ATOM 900 C CA . PRO A 1 113 ? 26.926 -1.186 153.349 1.00 72.57 116 PRO R CA 1
ATOM 901 C C . PRO A 1 113 ? 27.191 -0.762 154.799 1.00 84.73 116 PRO R C 1
ATOM 902 O O . PRO A 1 113 ? 28.281 -0.284 155.125 1.00 89.54 116 PRO R O 1
ATOM 906 N N . VAL A 1 114 ? 26.177 -0.927 155.655 1.00 93.73 117 VAL R N 1
ATOM 907 C CA . VAL A 1 114 ? 26.276 -0.608 157.090 1.00 99.83 117 VAL R CA 1
ATOM 908 C C . VAL A 1 114 ? 26.039 -1.881 157.926 1.00 95.63 117 VAL R C 1
ATOM 909 O O . VAL A 1 114 ? 25.643 -2.921 157.387 1.00 96.29 117 VAL R O 1
ATOM 913 N N . ALA A 1 115 ? 26.281 -1.794 159.233 1.00 88.88 118 ALA R N 1
ATOM 914 C CA . ALA A 1 115 ? 26.118 -2.932 160.142 1.00 84.60 118 ALA R CA 1
ATOM 915 C C . ALA A 1 115 ? 24.670 -3.403 160.325 1.00 82.49 118 ALA R C 1
ATOM 916 O O . ALA A 1 115 ? 23.763 -2.590 160.497 1.00 81.74 118 ALA R O 1
ATOM 918 N N . GLY A 1 116 ? 24.471 -4.722 160.288 1.00 89.71 119 GLY R N 1
ATOM 919 C CA . GLY A 1 116 ? 23.146 -5.304 160.457 1.00 91.51 119 GLY R CA 1
ATOM 920 C C . GLY A 1 116 ? 22.622 -6.023 159.223 1.00 91.89 119 GLY R C 1
ATOM 921 O O . GLY A 1 116 ? 23.165 -5.850 158.132 1.00 97.29 119 GLY R O 1
ATOM 922 N N . ASP A 1 117 ? 21.583 -6.844 159.393 1.00 91.21 120 ASP R N 1
ATOM 923 C CA . ASP A 1 117 ? 20.969 -7.580 158.275 1.00 91.71 120 ASP R CA 1
ATOM 924 C C . ASP A 1 117 ? 20.170 -6.602 157.406 1.00 97.97 120 ASP R C 1
ATOM 925 O O . ASP A 1 117 ? 19.785 -6.925 156.280 1.00 96.44 120 ASP R O 1
ATOM 930 N N . GLY A 1 118 ? 19.907 -5.418 157.957 1.00 97.98 121 GLY R N 1
ATOM 931 C CA . GLY A 1 118 ? 19.179 -4.391 157.236 1.00 91.04 121 GLY R CA 1
ATOM 932 C C . GLY A 1 118 ? 20.078 -3.186 157.046 1.00 87.86 121 GLY R C 1
ATOM 933 O O . GLY A 1 118 ? 21.197 -3.312 156.542 1.00 85.79 121 GLY R O 1
ATOM 934 N N . GLY A 1 119 ? 19.595 -2.019 157.460 1.00 83.15 122 GLY R N 1
ATOM 935 C CA . GLY A 1 119 ? 20.380 -0.803 157.333 1.00 71.13 122 GLY R CA 1
ATOM 936 C C . GLY A 1 119 ? 19.978 0.145 156.216 1.00 59.69 122 GLY R C 1
ATOM 937 O O . GLY A 1 119 ? 20.735 1.061 155.895 1.00 65.71 122 GLY R O 1
ATOM 938 N N . LEU A 1 120 ? 18.804 -0.071 155.621 1.00 45.33 123 LEU R N 1
ATOM 939 C CA . LEU A 1 120 ? 18.311 0.789 154.546 1.00 26.84 123 LEU R CA 1
ATOM 940 C C . LEU A 1 120 ? 18.218 2.202 155.083 1.00 22.85 123 LEU R C 1
ATOM 941 O O . LEU A 1 120 ? 17.591 2.425 156.116 1.00 25.34 123 LEU R O 1
ATOM 946 N N . VAL A 1 121 ? 18.836 3.154 154.392 1.00 15.76 124 VAL R N 1
ATOM 947 C CA . VAL A 1 121 ? 18.781 4.544 154.823 1.00 12.14 124 VAL R CA 1
ATOM 948 C C . VAL A 1 121 ? 18.143 5.380 153.725 1.00 8.07 124 VAL R C 1
ATOM 949 O O . VAL A 1 121 ? 18.673 5.453 152.624 1.00 2.00 124 VAL R O 1
ATOM 953 N N . CYS A 1 122 ? 16.988 5.977 154.017 1.00 8.07 125 CYS R N 1
ATOM 954 C CA . CYS A 1 122 ? 16.304 6.831 153.049 1.00 14.57 125 CYS R CA 1
ATOM 955 C C . CYS A 1 122 ? 17.275 7.951 152.714 1.00 13.61 125 CYS R C 1
ATOM 956 O O . CYS A 1 122 ? 17.490 8.867 153.520 1.00 15.00 125 CYS R O 1
ATOM 959 N N . PRO A 1 123 ? 17.876 7.896 151.517 1.00 3.47 126 PRO R N 1
ATOM 960 C CA . PRO A 1 123 ? 18.835 8.915 151.117 1.00 3.91 126 PRO R CA 1
ATOM 961 C C . PRO A 1 123 ? 18.202 10.230 150.750 1.00 2.00 126 PRO R C 1
ATOM 962 O O . PRO A 1 123 ? 17.021 10.303 150.437 1.00 12.09 126 PRO R O 1
ATOM 966 N N . TYR A 1 124 ? 18.986 11.284 150.878 1.00 2.00 127 TYR R N 1
ATOM 967 C CA . TYR A 1 124 ? 18.546 12.613 150.510 1.00 2.00 127 TYR R CA 1
ATOM 968 C C . TYR A 1 124 ? 17.356 13.210 151.277 1.00 5.58 127 TYR R C 1
ATOM 969 O O . TYR A 1 124 ? 16.527 13.909 150.697 1.00 11.17 127 TYR R O 1
ATOM 978 N N . MET A 1 125 ? 17.289 12.968 152.582 1.00 12.10 128 MET R N 1
ATOM 979 C CA . MET A 1 125 ? 16.202 13.525 153.386 1.00 12.06 128 MET R CA 1
ATOM 980 C C . MET A 1 125 ? 16.703 14.643 154.291 1.00 11.32 128 MET R C 1
ATOM 981 O O . MET A 1 125 ? 15.915 15.279 154.987 1.00 2.00 128 MET R O 1
ATOM 986 N N . GLU A 1 126 ? 18.013 14.881 154.269 1.00 19.98 129 GLU R N 1
ATOM 987 C CA . GLU A 1 126 ? 18.647 15.891 155.114 1.00 13.92 129 GLU R CA 1
ATOM 988 C C . GLU A 1 126 ? 17.965 17.243 155.119 1.00 14.59 129 GLU R C 1
ATOM 989 O O . GLU A 1 126 ? 17.712 17.812 156.179 1.00 9.15 129 GLU R O 1
ATOM 995 N N . PHE A 1 127 ? 17.661 17.756 153.933 1.00 29.16 130 PHE R N 1
ATOM 996 C CA . PHE A 1 127 ? 17.026 19.062 153.826 1.00 27.37 130 PHE R CA 1
ATOM 997 C C . PHE A 1 127 ? 15.552 19.085 154.170 1.00 18.68 130 PHE R C 1
ATOM 998 O O . PHE A 1 127 ? 14.941 20.144 154.245 1.00 19.21 130 PHE R O 1
ATOM 1006 N N . PHE A 1 128 ? 14.995 17.902 154.388 1.00 21.74 131 PHE R N 1
ATOM 1007 C CA . PHE A 1 128 ? 13.603 17.756 154.751 1.00 19.81 131 PHE R CA 1
ATOM 1008 C C . PHE A 1 128 ? 13.503 17.538 156.254 1.00 43.18 131 PHE R C 1
ATOM 1009 O O . PHE A 1 128 ? 12.412 17.510 156.827 1.00 35.44 131 PHE R O 1
ATOM 1017 N N . LYS A 1 129 ? 14.673 17.405 156.878 1.00 66.04 132 LYS R N 1
ATOM 1018 C CA . LYS A 1 129 ? 14.806 17.244 158.323 1.00 83.42 132 LYS R CA 1
ATOM 1019 C C . LYS A 1 129 ? 14.318 18.571 158.920 1.00 92.08 132 LYS R C 1
ATOM 1020 O O . LYS A 1 129 ? 14.042 18.669 160.117 1.00 100.00 132 LYS R O 1
ATOM 1026 N N . ASN A 1 130 ? 14.185 19.574 158.049 1.00 95.85 133 ASN R N 1
ATOM 1027 C CA . ASN A 1 130 ? 13.734 20.914 158.409 1.00 95.71 133 ASN R CA 1
ATOM 1028 C C . ASN A 1 130 ? 12.267 20.974 158.863 1.00 87.15 133 ASN R C 1
ATOM 1029 O O . ASN A 1 130 ? 11.672 22.054 158.911 1.00 88.45 133 ASN R O 1
ATOM 1034 N N . GLU A 1 131 ? 11.685 19.812 159.167 1.00 77.60 134 GLU R N 1
ATOM 1035 C CA . GLU A 1 131 ? 10.307 19.716 159.660 1.00 74.92 134 GLU R CA 1
ATOM 1036 C C . GLU A 1 131 ? 10.336 19.970 161.171 1.00 74.10 134 GLU R C 1
ATOM 1037 O O . GLU A 1 131 ? 9.921 19.123 161.972 1.00 56.89 134 GLU R O 1
ATOM 1043 N N . ASN A 1 132 ? 10.828 21.152 161.538 1.00 78.87 135 ASN R N 1
ATOM 1044 C CA . ASN A 1 132 ? 10.969 21.567 162.929 1.00 81.50 135 ASN R CA 1
ATOM 1045 C C . ASN A 1 132 ? 12.049 20.732 163.617 1.00 83.66 135 ASN R C 1
ATOM 1046 O O . ASN A 1 132 ? 11.812 20.051 164.618 1.00 83.90 135 ASN R O 1
ATOM 1051 N N . ASN A 1 133 ? 13.232 20.778 163.007 1.00 82.12 136 ASN R N 1
ATOM 1052 C CA . ASN A 1 133 ? 14.437 20.089 163.457 1.00 78.92 136 ASN R CA 1
ATOM 1053 C C . ASN A 1 133 ? 14.477 18.567 163.431 1.00 77.12 136 ASN R C 1
ATOM 1054 O O . ASN A 1 133 ? 15.563 17.987 163.352 1.00 83.98 136 ASN R O 1
ATOM 1059 N N . GLU A 1 134 ? 13.322 17.912 163.483 1.00 63.75 137 GLU R N 1
ATOM 1060 C CA . GLU A 1 134 ? 13.315 16.457 163.443 1.00 60.28 137 GLU R CA 1
ATOM 1061 C C . GLU A 1 134 ? 12.8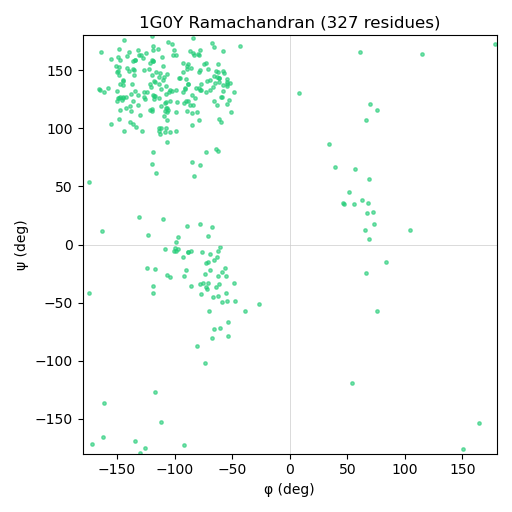31 15.955 162.087 1.00 56.94 137 GLU R C 1
ATOM 1062 O O . GLU A 1 134 ? 11.986 16.588 161.451 1.00 56.04 137 GLU R O 1
ATOM 1068 N N . LEU A 1 135 ? 13.372 14.820 161.648 1.00 51.09 138 LEU R N 1
ATOM 1069 C CA . LEU A 1 135 ? 12.994 14.227 160.365 1.00 56.61 138 LEU R CA 1
ATOM 1070 C C . LEU A 1 135 ? 11.597 13.626 160.497 1.00 52.55 138 LEU R C 1
ATOM 1071 O O . LEU A 1 135 ? 11.314 12.900 161.451 1.00 60.21 138 LEU R O 1
ATOM 1076 N N . PRO A 1 136 ? 10.701 13.936 159.547 1.00 41.81 139 PRO R N 1
ATOM 1077 C CA . PRO A 1 136 ? 9.331 13.421 159.568 1.00 40.45 139 PRO R CA 1
ATOM 1078 C C . PRO A 1 136 ? 9.262 11.899 159.572 1.00 31.76 139 PRO R C 1
ATOM 1079 O O . PRO A 1 136 ? 10.146 11.235 159.033 1.00 21.33 139 PRO R O 1
ATOM 1083 N N . LYS A 1 137 ? 8.211 11.370 160.204 1.00 32.05 140 LYS R N 1
ATOM 1084 C CA . LYS A 1 137 ? 7.973 9.932 160.304 1.00 23.82 140 LYS R CA 1
ATOM 1085 C C . LYS A 1 137 ? 7.977 9.313 158.920 1.00 24.47 140 LYS R C 1
ATOM 1086 O O . LYS A 1 137 ? 7.195 9.706 158.050 1.00 46.24 140 LYS R O 1
ATOM 1092 N N . LEU A 1 138 ? 8.883 8.365 158.716 1.00 10.64 141 LEU R N 1
ATOM 1093 C CA . LEU A 1 138 ? 9.008 7.694 157.436 1.00 2.00 141 LEU R CA 1
ATOM 1094 C C . LEU A 1 138 ? 8.185 6.435 157.358 1.00 7.18 141 LEU R C 1
ATOM 1095 O O . LEU A 1 138 ? 8.355 5.530 158.173 1.00 14.52 141 LEU R O 1
ATOM 1100 N N . GLN A 1 139 ? 7.284 6.393 156.384 1.00 4.83 142 GLN R N 1
ATOM 1101 C CA . GLN A 1 139 ? 6.451 5.225 156.152 1.00 6.78 142 GLN R CA 1
ATOM 1102 C C . GLN A 1 139 ? 7.297 4.398 155.162 1.00 2.00 142 GLN R C 1
ATOM 1103 O O . GLN A 1 139 ? 7.987 4.975 154.331 1.00 15.14 142 GLN R O 1
ATOM 1109 N N . TRP A 1 140 ? 7.308 3.069 155.281 1.00 2.00 143 TRP R N 1
ATOM 1110 C CA . TRP A 1 140 ? 8.131 2.240 154.393 1.00 2.00 143 TRP R CA 1
ATOM 1111 C C . TRP A 1 140 ? 7.361 1.196 153.573 1.00 17.05 143 TRP R C 1
ATOM 1112 O O . TRP A 1 140 ? 6.275 0.752 153.973 1.00 16.47 143 TRP R O 1
ATOM 1123 N N . TYR A 1 141 ? 7.955 0.789 152.443 1.00 11.83 144 TYR R N 1
ATOM 1124 C CA . TYR A 1 141 ? 7.360 -0.201 151.533 1.00 5.71 144 TYR R CA 1
ATOM 1125 C C . TYR A 1 141 ? 8.398 -1.170 150.984 1.00 9.14 144 TYR R C 1
ATOM 1126 O O . TYR A 1 141 ? 9.600 -0.921 151.059 1.00 16.43 144 TYR R O 1
ATOM 1135 N N . LYS A 1 142 ? 7.900 -2.262 150.405 1.00 6.42 145 LYS R N 1
ATOM 1136 C CA . LYS A 1 142 ? 8.722 -3.269 149.739 1.00 2.00 145 LYS R CA 1
ATOM 1137 C C . LYS A 1 142 ? 7.917 -3.718 148.528 1.00 2.00 145 LYS R C 1
ATOM 1138 O O . LYS A 1 142 ? 6.749 -4.068 148.660 1.00 3.27 145 LYS R O 1
ATOM 1144 N N . ASP A 1 143 ? 8.535 -3.673 147.351 1.00 14.45 146 ASP R N 1
ATOM 1145 C CA . ASP A 1 143 ? 7.884 -4.074 146.102 1.00 15.05 146 ASP R CA 1
ATOM 1146 C C . ASP A 1 143 ? 6.497 -3.456 145.982 1.00 8.63 146 ASP R C 1
ATOM 1147 O O . ASP A 1 143 ? 5.559 -4.091 145.505 1.00 16.06 146 ASP R O 1
ATOM 1152 N N . CYS A 1 144 ? 6.380 -2.235 146.486 1.00 2.00 147 CYS R N 1
ATOM 1153 C CA . CYS A 1 144 ? 5.141 -1.470 146.445 1.00 14.81 147 CYS R CA 1
ATOM 1154 C C . CYS A 1 144 ? 4.109 -1.747 147.536 1.00 14.13 147 CYS R C 1
ATOM 1155 O O . CYS A 1 144 ? 3.183 -0.952 147.718 1.00 17.12 147 CYS R O 1
ATOM 1158 N N . LYS A 1 145 ? 4.263 -2.859 148.256 1.00 23.33 148 LYS R N 1
ATOM 1159 C CA . LYS A 1 145 ? 3.337 -3.219 149.343 1.00 20.69 148 LYS R CA 1
ATOM 1160 C C . LYS A 1 145 ? 3.805 -2.599 150.682 1.00 21.69 148 LYS R C 1
ATOM 1161 O O . LYS A 1 145 ? 5.002 -2.596 150.992 1.00 28.20 148 LYS R O 1
ATOM 1167 N N . PRO A 1 146 ? 2.865 -2.064 151.489 1.00 16.64 149 PRO R N 1
ATOM 1168 C CA . PRO A 1 146 ? 3.165 -1.431 152.785 1.00 17.40 149 PRO R CA 1
ATOM 1169 C C . PRO A 1 146 ? 3.898 -2.311 153.816 1.00 16.24 149 PRO R C 1
ATOM 1170 O O . PRO A 1 146 ? 3.700 -3.528 153.847 1.00 9.76 149 PRO R O 1
ATOM 1174 N N . LEU A 1 147 ? 4.747 -1.687 154.641 1.00 15.02 150 LEU R N 1
ATOM 1175 C CA . LEU A 1 147 ? 5.507 -2.393 155.682 1.00 2.00 150 LEU R CA 1
ATOM 1176 C C . LEU A 1 147 ? 5.127 -2.018 157.120 1.00 9.21 150 LEU R C 1
ATOM 1177 O O . LEU A 1 147 ? 5.193 -0.846 157.5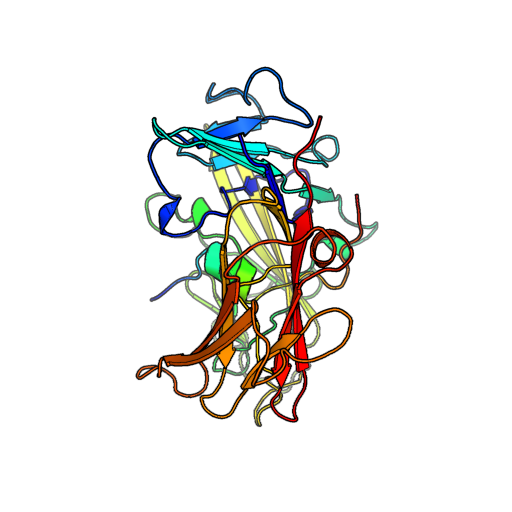36 1.00 2.00 150 LEU R O 1
ATOM 1182 N N . LEU A 1 148 ? 4.799 -3.047 157.894 1.00 2.00 151 LEU R N 1
ATOM 1183 C CA . LEU A 1 148 ? 4.423 -2.864 159.278 1.00 6.27 151 LEU R CA 1
ATOM 1184 C C . LEU A 1 148 ? 5.665 -2.822 160.144 1.00 10.56 151 LEU R C 1
ATOM 1185 O O . LEU A 1 148 ? 6.385 -3.815 160.261 1.00 16.62 151 LEU R O 1
ATOM 1190 N N . LEU A 1 149 ? 5.926 -1.656 160.723 1.00 9.50 152 LEU R N 1
ATOM 1191 C CA . LEU A 1 149 ? 7.066 -1.477 161.613 1.00 12.76 152 LEU R CA 1
ATOM 1192 C C . LEU A 1 149 ? 6.615 -1.926 163.001 1.00 17.45 152 LEU R C 1
ATOM 1193 O O . LEU A 1 149 ? 6.372 -1.112 163.899 1.00 13.13 152 LEU R O 1
ATOM 1198 N N . ASP A 1 150 ? 6.445 -3.237 163.133 1.00 13.28 153 ASP R N 1
ATOM 1199 C CA . ASP A 1 150 ? 6.011 -3.853 164.380 1.00 15.71 153 ASP R CA 1
ATOM 1200 C C . ASP A 1 150 ? 7.176 -4.202 165.288 1.00 5.50 153 ASP R C 1
ATOM 1201 O O . ASP A 1 150 ? 6.982 -4.638 166.422 1.00 7.88 153 ASP R O 1
ATOM 1206 N N . ASN A 1 151 ? 8.382 -4.023 164.760 1.00 2.60 154 ASN R N 1
ATOM 1207 C CA . ASN A 1 151 ? 9.628 -4.296 165.462 1.00 3.56 154 ASN R CA 1
ATOM 1208 C C . ASN A 1 151 ? 9.962 -5.778 165.644 1.00 5.13 154 ASN R C 1
ATOM 1209 O O . ASN A 1 151 ? 10.776 -6.127 166.497 1.00 19.91 154 ASN R O 1
ATOM 1214 N N . ILE A 1 152 ? 9.311 -6.648 164.865 1.00 2.00 155 ILE R N 1
ATOM 1215 C CA . ILE A 1 152 ? 9.602 -8.086 164.897 1.00 14.07 155 ILE R CA 1
ATOM 1216 C C . ILE A 1 152 ? 9.971 -8.597 163.499 1.00 20.16 155 ILE R C 1
ATOM 1217 O O . ILE A 1 152 ? 10.609 -9.644 163.359 1.00 22.03 155 ILE R O 1
ATOM 1222 N N . HIS A 1 153 ? 9.584 -7.838 162.474 1.00 15.55 156 HIS R N 1
ATOM 1223 C CA . HIS A 1 153 ? 9.887 -8.173 161.083 1.00 8.25 156 HIS R CA 1
ATOM 1224 C C . HIS A 1 153 ? 10.729 -7.048 160.502 1.00 8.68 156 HIS R C 1
ATOM 1225 O O . HIS A 1 153 ? 11.675 -7.278 159.741 1.00 13.75 156 HIS R O 1
ATOM 1232 N N . PHE A 1 154 ? 10.331 -5.828 160.850 1.00 2.00 157 PHE R N 1
ATOM 1233 C CA . PHE A 1 154 ? 10.973 -4.592 160.410 1.00 8.75 157 PHE R CA 1
ATOM 1234 C C . PHE A 1 154 ? 10.827 -3.578 161.548 1.00 12.08 157 PHE R C 1
ATOM 1235 O O . PHE A 1 154 ? 9.911 -3.680 162.364 1.00 15.26 157 PHE R O 1
ATOM 1243 N N . SER A 1 155 ? 11.688 -2.565 161.557 1.00 16.20 158 SER R N 1
ATOM 1244 C CA . SER A 1 155 ? 11.637 -1.525 162.578 1.00 10.12 158 SER R CA 1
ATOM 1245 C C . SER A 1 155 ? 12.015 -0.169 161.977 1.00 10.07 158 SER R C 1
ATOM 1246 O O . SER A 1 155 ? 12.942 -0.076 161.178 1.00 3.30 158 SER R O 1
ATOM 1249 N N . GLY A 1 156 ? 11.280 0.877 162.346 1.00 19.34 159 GLY R N 1
ATOM 1250 C CA . GLY A 1 156 ? 11.571 2.210 161.831 1.00 17.61 159 GLY R CA 1
ATOM 1251 C C . GLY A 1 156 ? 12.199 3.149 162.854 1.00 18.18 159 GLY R C 1
ATOM 1252 O O . GLY A 1 156 ? 11.623 3.406 163.916 1.00 28.88 159 GLY R O 1
ATOM 1253 N N . VAL A 1 157 ? 13.383 3.665 162.531 1.00 10.27 160 VAL R N 1
ATOM 1254 C CA . VAL A 1 157 ? 14.120 4.576 163.410 1.00 10.77 160 VAL R CA 1
ATOM 1255 C C . VAL A 1 157 ? 14.724 5.716 162.577 1.00 14.52 160 VAL R C 1
ATOM 1256 O O . VAL A 1 157 ? 15.604 5.488 161.748 1.00 8.56 160 VAL R O 1
ATOM 1260 N N . LYS A 1 158 ? 14.255 6.941 162.811 1.00 20.98 161 LYS R N 1
ATOM 1261 C CA . LYS A 1 158 ? 14.728 8.119 162.078 1.00 18.46 161 LYS R CA 1
ATOM 1262 C C . LYS A 1 158 ? 14.604 7.911 160.555 1.00 13.04 161 LYS R C 1
ATOM 1263 O O . LYS A 1 158 ? 13.503 7.689 160.041 1.00 20.95 161 LYS R O 1
ATOM 1269 N N . ASP A 1 159 ? 15.729 7.956 159.848 1.00 3.87 162 ASP R N 1
ATOM 1270 C CA . ASP A 1 159 ? 15.742 7.777 158.406 1.00 2.00 162 ASP R CA 1
ATOM 1271 C C . ASP A 1 159 ? 16.127 6.355 157.976 1.00 8.87 162 ASP R C 1
ATOM 1272 O O . ASP A 1 159 ? 16.215 6.069 156.787 1.00 3.91 162 ASP R O 1
ATOM 1277 N N . ARG A 1 160 ? 16.349 5.466 158.945 1.00 17.46 163 ARG R N 1
ATOM 1278 C CA . ARG A 1 160 ? 16.721 4.077 158.656 1.00 2.00 163 ARG R CA 1
ATOM 1279 C C . ARG A 1 160 ? 15.560 3.077 158.727 1.00 6.10 163 ARG R C 1
ATOM 1280 O O . ARG A 1 160 ? 14.493 3.369 159.282 1.00 16.56 163 ARG R O 1
ATOM 1288 N N . LEU A 1 161 ? 15.789 1.900 158.144 1.00 2.00 164 LEU R N 1
ATOM 1289 C CA . LEU A 1 161 ? 14.834 0.801 158.140 1.00 2.00 164 LEU R CA 1
ATOM 1290 C C . LEU A 1 161 ? 15.597 -0.488 158.444 1.00 2.00 164 LEU R C 1
ATOM 1291 O O . LEU A 1 161 ? 16.294 -1.020 157.588 1.00 18.14 164 LEU R O 1
ATOM 1296 N N . ILE A 1 162 ? 15.462 -0.977 159.669 1.00 7.66 165 ILE R N 1
ATOM 1297 C CA . ILE A 1 162 ? 16.113 -2.207 160.110 1.00 5.95 165 ILE R CA 1
ATOM 1298 C C . ILE A 1 162 ? 15.293 -3.421 159.676 1.00 2.00 165 ILE R C 1
ATOM 1299 O O . ILE A 1 162 ? 14.099 -3.515 159.967 1.00 2.00 165 ILE R O 1
ATOM 1304 N N . VAL A 1 163 ? 15.934 -4.352 158.984 1.00 2.00 166 VAL R N 1
ATOM 1305 C CA . VAL A 1 163 ? 15.242 -5.558 158.540 1.00 11.35 166 VAL R CA 1
ATOM 1306 C C . VAL A 1 163 ? 15.685 -6.695 159.474 1.00 17.59 166 VAL R C 1
ATOM 1307 O O . VAL A 1 163 ? 16.886 -6.915 159.662 1.00 2.00 166 VAL R O 1
ATOM 1311 N N . MET A 1 164 ? 14.716 -7.352 160.116 1.00 18.88 167 MET R N 1
ATOM 1312 C CA . MET A 1 164 ? 15.008 -8.441 161.052 1.00 18.59 167 MET R CA 1
ATOM 1313 C C . MET A 1 164 ? 15.327 -9.748 160.323 1.00 23.56 167 MET R C 1
ATOM 1314 O O . MET A 1 164 ? 14.801 -10.003 159.228 1.00 7.43 167 MET R O 1
ATOM 1319 N N . ASN A 1 165 ? 16.192 -10.558 160.947 1.00 34.13 168 ASN R N 1
ATOM 1320 C CA . ASN A 1 165 ? 16.627 -11.857 160.417 1.00 45.33 168 ASN R CA 1
ATOM 1321 C C . ASN A 1 165 ? 15.557 -12.935 160.504 1.00 51.36 168 ASN R C 1
ATOM 1322 O O . ASN A 1 165 ? 15.579 -13.775 161.410 1.00 49.18 168 ASN R O 1
ATOM 1327 N N . VAL A 1 166 ? 14.620 -12.900 159.563 1.00 55.45 169 VAL R N 1
ATOM 1328 C CA . VAL A 1 166 ? 13.556 -13.889 159.503 1.00 55.00 169 VAL R CA 1
ATOM 1329 C C . VAL A 1 166 ? 13.986 -14.866 158.404 1.00 61.31 169 VAL R C 1
ATOM 1330 O O . VAL A 1 166 ? 14.919 -14.575 157.650 1.00 63.72 169 VAL R O 1
ATOM 1334 N N . ALA A 1 167 ? 13.382 -16.051 158.369 1.00 68.56 170 ALA R N 1
ATOM 1335 C CA . ALA A 1 167 ? 13.694 -17.028 157.323 1.00 70.87 170 ALA R CA 1
ATOM 1336 C C . ALA A 1 167 ? 12.945 -16.537 156.079 1.00 73.53 170 ALA R C 1
ATOM 1337 O O . ALA A 1 167 ? 11.972 -17.156 155.631 1.00 73.28 170 ALA R O 1
ATOM 1339 N N . GLU A 1 168 ? 13.408 -15.404 155.548 1.00 73.33 171 GLU R N 1
ATOM 1340 C CA . GLU A 1 168 ? 12.796 -14.749 154.398 1.00 69.22 171 GLU R CA 1
ATOM 1341 C C . GLU A 1 168 ? 13.793 -14.260 153.353 1.00 68.64 171 GLU R C 1
ATOM 1342 O O . GLU A 1 168 ? 14.963 -14.001 153.649 1.00 65.25 171 GLU R O 1
ATOM 1348 N N . LYS A 1 169 ? 13.279 -14.090 152.138 1.00 63.37 172 LYS R N 1
ATOM 1349 C CA . LYS A 1 169 ? 14.038 -13.554 151.021 1.00 51.77 172 LYS R CA 1
ATOM 1350 C C . LYS A 1 169 ? 13.764 -12.054 151.175 1.00 47.21 172 LYS R C 1
ATOM 1351 O O . LYS A 1 169 ? 12.604 -11.627 151.259 1.00 37.37 172 LYS R O 1
ATOM 1357 N N . HIS A 1 170 ? 14.829 -11.271 151.294 1.00 38.88 173 HIS R N 1
ATOM 1358 C CA . HIS A 1 170 ? 14.695 -9.834 151.474 1.00 24.13 173 HIS R CA 1
ATOM 1359 C C . HIS A 1 170 ? 14.841 -9.076 150.159 1.00 27.07 173 HIS R C 1
ATOM 1360 O O . HIS A 1 170 ? 14.647 -7.859 150.111 1.00 15.33 173 HIS R O 1
ATOM 1367 N N . ARG A 1 171 ? 15.140 -9.810 149.087 1.00 25.20 174 ARG R N 1
ATOM 1368 C CA . ARG A 1 171 ? 15.312 -9.218 147.765 1.00 14.18 174 ARG R CA 1
ATOM 1369 C C . ARG A 1 171 ? 14.086 -8.382 147.466 1.00 16.89 174 ARG R C 1
ATOM 1370 O O . ARG A 1 171 ? 12.959 -8.869 147.584 1.00 9.53 174 ARG R O 1
ATOM 1378 N N . GLY A 1 172 ? 14.307 -7.104 147.164 1.00 26.66 175 GLY R N 1
ATOM 1379 C CA . GLY A 1 172 ? 13.201 -6.209 146.843 1.00 29.90 175 GLY R CA 1
ATOM 1380 C C . GLY A 1 172 ? 13.583 -4.762 146.556 1.00 16.52 175 GLY R C 1
ATOM 1381 O O . GLY A 1 172 ? 14.751 -4.383 146.680 1.00 13.42 175 GLY R O 1
ATOM 1382 N N . ASN A 1 173 ? 12.605 -3.974 146.104 1.00 4.43 176 ASN R N 1
ATOM 1383 C CA . ASN A 1 173 ? 12.802 -2.554 145.820 1.00 11.65 176 ASN R CA 1
ATOM 1384 C C . ASN A 1 173 ? 11.983 -1.759 146.844 1.00 17.72 176 ASN R C 1
ATOM 1385 O O . ASN A 1 173 ? 10.770 -1.537 146.701 1.00 27.22 176 ASN R O 1
ATOM 1390 N N . TYR A 1 174 ? 12.677 -1.360 147.904 1.00 14.01 177 TYR R N 1
ATOM 1391 C CA . TYR A 1 174 ? 12.083 -0.642 149.016 1.00 7.22 177 TYR R CA 1
ATOM 1392 C C . TYR A 1 174 ? 11.895 0.850 148.815 1.00 6.09 177 TYR R C 1
ATOM 1393 O O . TYR A 1 174 ? 12.806 1.538 148.373 1.00 2.00 177 TYR R O 1
ATOM 1402 N N . THR A 1 175 ? 10.716 1.341 149.190 1.00 5.07 178 THR R N 1
ATOM 1403 C CA . THR A 1 175 ? 10.387 2.760 149.086 1.00 9.40 178 THR R CA 1
ATOM 1404 C C . THR A 1 175 ? 10.249 3.415 150.465 1.00 2.37 178 THR R C 1
ATOM 1405 O O . THR A 1 175 ? 9.643 2.842 151.370 1.00 7.20 178 THR R O 1
ATOM 1409 N N . CYS A 1 176 ? 10.859 4.580 150.646 1.00 2.17 179 CYS R N 1
ATOM 1410 C CA . CYS A 1 176 ? 10.693 5.321 151.890 1.00 2.00 179 CYS R CA 1
ATOM 1411 C C . CYS A 1 176 ? 9.797 6.483 151.474 1.00 2.00 179 CYS R C 1
ATOM 1412 O O . CYS A 1 176 ? 9.978 7.062 150.401 1.00 3.45 179 CYS R O 1
ATOM 1415 N N . HIS A 1 177 ? 8.803 6.789 152.300 1.00 2.00 180 HIS R N 1
ATOM 1416 C CA . HIS A 1 177 ? 7.836 7.827 151.990 1.00 2.00 180 HIS R CA 1
ATOM 1417 C C . HIS A 1 177 ? 7.588 8.799 153.125 1.00 4.25 180 HIS R C 1
ATOM 1418 O O . HIS A 1 177 ? 7.248 8.401 154.236 1.00 15.22 180 HIS R O 1
ATOM 1425 N N . ALA A 1 178 ? 7.698 10.084 152.818 1.00 2.31 181 ALA R N 1
ATOM 1426 C CA . ALA A 1 178 ? 7.439 11.129 153.794 1.00 2.63 181 ALA R CA 1
ATOM 1427 C C . ALA A 1 178 ? 6.508 12.109 153.113 1.00 9.49 181 ALA R C 1
ATOM 1428 O O . ALA A 1 178 ? 6.352 12.058 151.887 1.00 13.37 181 ALA R O 1
ATOM 1430 N N . SER A 1 179 ? 5.855 12.966 153.898 1.00 6.23 182 SER R N 1
ATOM 1431 C CA . SER A 1 179 ? 4.958 13.973 153.333 1.00 16.64 182 SER R CA 1
ATOM 1432 C C . SER A 1 179 ? 5.227 15.329 153.966 1.00 6.41 182 SER R C 1
ATOM 1433 O O . SER A 1 179 ? 4.781 15.606 155.082 1.00 19.40 182 SER R O 1
ATOM 1436 N N . TYR A 1 180 ? 5.958 16.167 153.232 1.00 2.56 183 TYR R N 1
ATOM 1437 C CA . TYR A 1 180 ? 6.343 17.507 153.684 1.00 18.83 183 TYR R CA 1
ATOM 1438 C C . TYR A 1 180 ? 5.196 18.507 153.572 1.00 27.49 183 TYR R C 1
ATOM 1439 O O . TYR A 1 180 ? 4.530 18.581 152.544 1.00 20.73 183 TYR R O 1
ATOM 1448 N N . THR A 1 181 ? 4.982 19.275 154.638 1.00 37.54 184 THR R N 1
ATOM 1449 C CA . THR A 1 181 ? 3.932 20.278 154.672 1.00 34.75 184 THR R CA 1
ATOM 1450 C C . THR A 1 181 ? 4.563 21.628 154.371 1.00 44.41 184 THR R C 1
ATOM 1451 O O . THR A 1 181 ? 5.398 22.110 155.141 1.00 44.63 184 THR R O 1
ATOM 1455 N N . TYR A 1 182 ? 4.194 22.213 153.234 1.00 52.56 185 TYR R N 1
ATOM 1456 C CA . TYR A 1 182 ? 4.714 23.521 152.833 1.00 65.28 185 TYR R CA 1
ATOM 1457 C C . TYR A 1 182 ? 3.542 24.400 152.416 1.00 63.74 185 TYR R C 1
ATOM 1458 O O . TYR A 1 182 ? 2.793 24.048 151.499 1.00 63.66 185 TYR R O 1
ATOM 1467 N N . LEU A 1 183 ? 3.367 25.521 153.114 1.00 59.05 186 LEU R N 1
ATOM 1468 C CA . LEU A 1 183 ? 2.288 26.458 152.815 1.00 53.37 186 LEU R CA 1
ATOM 1469 C C . LEU A 1 183 ? 0.909 25.785 152.875 1.00 52.08 186 LEU R C 1
ATOM 1470 O O . LEU A 1 183 ? 0.241 25.632 151.847 1.00 45.65 186 LEU R O 1
ATOM 1475 N N . GLY A 1 184 ? 0.523 25.333 154.068 1.00 49.29 187 GLY R N 1
ATOM 1476 C CA . GLY A 1 184 ? -0.774 24.698 154.265 1.00 52.68 187 GLY R CA 1
ATOM 1477 C C . GLY A 1 184 ? -1.209 23.647 153.254 1.00 60.56 187 GLY R C 1
ATOM 1478 O O . GLY A 1 184 ? -2.392 23.549 152.922 1.00 57.54 187 GLY R O 1
ATOM 1479 N N . LYS A 1 185 ? -0.252 22.871 152.758 1.00 62.98 188 LYS R N 1
ATOM 1480 C CA . LYS A 1 185 ? -0.520 21.806 151.791 1.00 57.09 188 LYS R CA 1
ATOM 1481 C C . LYS A 1 185 ? 0.699 20.904 151.725 1.00 52.14 188 LYS R C 1
ATOM 1482 O O . LYS A 1 185 ? 1.830 21.382 151.632 1.00 52.93 188 LYS R O 1
ATOM 1488 N N . GLN A 1 186 ? 0.472 19.598 151.784 1.00 43.47 189 GLN R N 1
ATOM 1489 C CA . GLN A 1 186 ? 1.583 18.671 151.744 1.00 30.94 189 GLN R CA 1
ATOM 1490 C C . GLN A 1 186 ? 1.747 17.820 150.490 1.00 25.46 189 GLN R C 1
ATOM 1491 O O . GLN A 1 186 ? 0.776 17.383 149.871 1.00 27.30 189 GLN R O 1
ATOM 1497 N N . TYR A 1 187 ? 3.006 17.628 150.107 1.00 24.66 190 TYR R N 1
ATOM 1498 C CA . TYR A 1 187 ? 3.357 16.838 148.937 1.00 16.04 190 TYR R CA 1
ATOM 1499 C C . TYR A 1 187 ? 4.227 15.689 149.406 1.00 12.43 190 TYR R C 1
ATOM 1500 O O . TYR A 1 187 ? 4.828 15.745 150.481 1.00 5.37 190 TYR R O 1
ATOM 1509 N N . PRO A 1 188 ? 4.297 14.619 148.609 1.00 21.46 191 PRO R N 1
ATOM 1510 C CA . PRO A 1 188 ? 5.097 13.439 148.943 1.00 15.44 191 PRO R CA 1
ATOM 1511 C C . PRO A 1 188 ? 6.590 13.574 148.652 1.00 7.64 191 PRO R C 1
ATOM 1512 O O . PRO A 1 188 ? 7.034 14.489 147.951 1.00 8.12 191 PRO R O 1
ATOM 1516 N N . ILE A 1 189 ? 7.355 12.668 149.251 1.00 10.03 192 ILE R N 1
ATOM 1517 C CA . ILE A 1 189 ? 8.806 12.595 149.081 1.00 12.49 192 ILE R CA 1
ATOM 1518 C C . ILE A 1 189 ? 9.086 11.105 149.141 1.00 7.54 192 ILE R C 1
ATOM 1519 O O . ILE A 1 189 ? 8.722 10.445 150.112 1.00 13.83 192 ILE R O 1
ATOM 1524 N N . THR A 1 190 ? 9.727 10.568 148.117 1.00 5.32 193 THR R N 1
ATOM 1525 C CA . THR A 1 190 ? 9.980 9.142 148.105 1.00 7.96 193 THR R CA 1
ATOM 1526 C C . THR A 1 190 ? 11.338 8.787 147.596 1.00 2.87 193 THR R C 1
ATOM 1527 O O . THR A 1 190 ? 11.903 9.486 146.756 1.00 22.67 193 THR R O 1
ATOM 1531 N N . ARG A 1 191 ? 11.859 7.687 148.111 1.00 2.00 194 ARG R N 1
ATOM 1532 C CA . ARG A 1 191 ? 13.119 7.173 147.621 1.00 8.90 194 ARG R CA 1
ATOM 1533 C C . ARG A 1 191 ? 12.911 5.673 147.433 1.00 5.96 194 ARG R C 1
ATOM 1534 O O . ARG A 1 191 ? 11.938 5.102 147.933 1.00 2.00 194 ARG R O 1
ATOM 1542 N N . VAL A 1 192 ? 13.750 5.065 146.605 1.00 2.00 195 VAL R N 1
ATOM 1543 C CA . VAL A 1 192 ? 13.676 3.633 146.362 1.00 2.00 195 VAL R CA 1
ATOM 1544 C C . VAL A 1 192 ? 15.097 3.102 146.383 1.00 5.42 195 VAL R C 1
ATOM 1545 O O . VAL A 1 192 ? 15.970 3.586 145.664 1.00 2.00 195 VAL R O 1
ATOM 1549 N N . ILE A 1 193 ? 15.324 2.126 147.251 1.00 19.38 196 ILE R N 1
ATOM 1550 C CA . ILE A 1 193 ? 16.630 1.517 147.413 1.00 6.85 196 ILE R CA 1
ATOM 1551 C C . ILE A 1 193 ? 16.471 0.018 147.192 1.00 6.72 196 ILE R C 1
ATOM 1552 O O . ILE A 1 193 ? 15.558 -0.604 147.737 1.00 2.95 196 ILE R O 1
ATOM 1557 N N . GLU A 1 194 ? 17.344 -0.538 146.358 1.00 17.24 197 GLU R N 1
ATOM 1558 C CA . GLU A 1 194 ? 17.354 -1.965 146.037 1.00 28.12 197 GLU R CA 1
ATOM 1559 C C . GLU A 1 194 ? 18.238 -2.701 147.066 1.00 37.09 197 GLU R C 1
ATOM 1560 O O . GLU A 1 194 ? 19.418 -2.370 147.242 1.00 43.84 197 GLU R O 1
ATOM 1566 N N . PHE A 1 195 ? 17.656 -3.689 147.743 1.00 40.31 198 PHE R N 1
ATOM 1567 C CA . PHE A 1 195 ? 18.352 -4.455 148.778 1.00 43.44 198 PHE R CA 1
ATOM 1568 C C . PHE A 1 195 ? 18.749 -5.872 148.308 1.00 44.59 198 PHE R C 1
ATOM 1569 O O . PHE A 1 195 ? 17.908 -6.620 147.807 1.00 37.49 198 PHE R O 1
ATOM 1577 N N . ILE A 1 196 ? 20.013 -6.250 148.537 1.00 56.62 199 ILE R N 1
ATOM 1578 C CA . ILE A 1 196 ? 20.555 -7.546 148.083 1.00 64.68 199 ILE R CA 1
ATOM 1579 C C . ILE A 1 196 ? 20.925 -8.638 149.110 1.00 65.33 199 ILE R C 1
ATOM 1580 O O . ILE A 1 196 ? 20.323 -8.744 150.183 1.00 61.54 199 ILE R O 1
ATOM 1585 N N . THR A 1 197 ? 21.881 -9.489 148.719 1.00 73.47 200 THR R N 1
ATOM 1586 C CA . THR A 1 197 ? 22.378 -10.589 149.548 1.00 68.76 200 THR R CA 1
ATOM 1587 C C . THR A 1 197 ? 23.868 -10.441 149.894 1.00 72.96 200 THR R C 1
ATOM 1588 O O . THR A 1 197 ? 24.341 -11.062 150.842 1.00 75.26 200 THR R O 1
ATOM 1592 N N . LEU A 1 198 ? 24.616 -9.664 149.110 1.00 81.91 201 LEU R N 1
ATOM 1593 C CA . LEU A 1 198 ? 26.047 -9.474 149.378 1.00 89.58 201 LEU R CA 1
ATOM 1594 C C . LEU A 1 198 ? 26.316 -8.819 150.731 1.00 94.70 201 LEU R C 1
ATOM 1595 O O . LEU A 1 198 ? 26.084 -7.617 150.914 1.00 97.15 201 LEU R O 1
ATOM 1600 N N . GLU A 1 199 ? 26.827 -9.620 151.665 1.00 95.35 202 GLU R N 1
ATOM 1601 C CA . GLU A 1 199 ? 27.134 -9.155 153.015 1.00 98.13 202 GLU R CA 1
ATOM 1602 C C . GLU A 1 199 ? 27.883 -10.221 153.818 1.00 100.00 202 GLU R C 1
ATOM 1603 O O . GLU A 1 199 ? 28.278 -11.263 153.282 1.00 100.00 202 GLU R O 1
ATOM 1609 N N . GLU A 1 200 ? 28.046 -9.937 155.113 1.00 99.99 203 GLU R N 1
ATOM 1610 C CA . GLU A 1 200 ? 28.697 -10.808 156.098 1.00 100.00 203 GLU R CA 1
ATOM 1611 C C . GLU A 1 200 ? 30.226 -10.903 156.070 1.00 100.00 203 GLU R C 1
ATOM 1612 O O . GLU A 1 200 ? 30.878 -10.634 157.083 1.00 98.44 203 GLU R O 1
ATOM 1618 N N . ASN A 1 201 ? 30.793 -11.301 154.930 1.00 99.99 204 ASN R N 1
ATOM 1619 C CA . ASN A 1 201 ? 32.246 -11.432 154.797 1.00 100.00 204 ASN R CA 1
ATOM 1620 C C . ASN A 1 201 ? 32.944 -10.088 154.544 1.00 100.00 204 ASN R C 1
ATOM 1621 O O . ASN A 1 201 ? 33.376 -9.424 155.492 1.00 100.00 204 ASN R O 1
ATOM 1626 N N . LYS A 1 202 ? 33.052 -9.693 153.274 1.00 95.46 205 LYS R N 1
ATOM 1627 C CA . LYS A 1 202 ? 33.698 -8.429 152.907 1.00 89.59 205 LYS R CA 1
ATOM 1628 C C . LYS A 1 202 ? 33.613 -8.090 151.415 1.00 85.74 205 LYS R C 1
ATOM 1629 O O . LYS A 1 202 ? 34.628 -7.807 150.776 1.00 81.97 205 LYS R O 1
ATOM 1635 N N . PRO A 1 203 ? 32.392 -8.074 150.847 1.00 84.98 206 PRO R N 1
ATOM 1636 C CA . PRO A 1 203 ? 32.233 -7.753 149.424 1.00 77.76 206 PRO R CA 1
ATOM 1637 C C . PRO A 1 203 ? 32.328 -6.241 149.185 1.00 75.74 206 PRO R C 1
ATOM 1638 O O . PRO A 1 203 ? 31.908 -5.742 148.138 1.00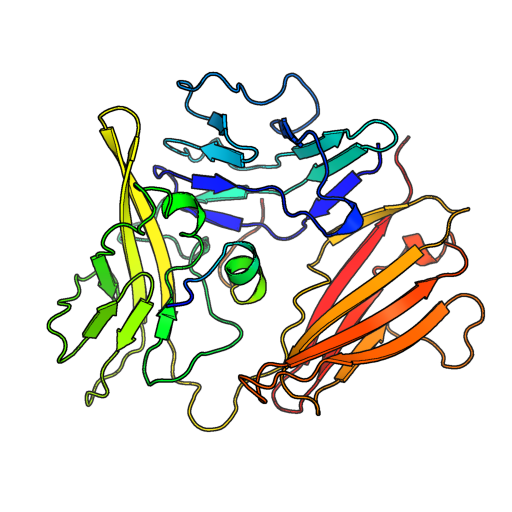 77.37 206 PRO R O 1
ATOM 1642 N N . THR A 1 204 ? 32.884 -5.529 150.167 1.00 70.27 207 THR R N 1
ATOM 1643 C CA . THR A 1 204 ? 33.038 -4.077 150.115 1.00 58.58 207 THR R CA 1
ATOM 1644 C C . THR A 1 204 ? 34.291 -3.572 149.402 1.00 45.15 207 THR R C 1
ATOM 1645 O O . THR A 1 204 ? 35.399 -3.608 149.943 1.00 31.65 207 THR R O 1
ATOM 1649 N N . ARG A 1 205 ? 34.098 -3.102 148.175 1.00 39.15 208 ARG R N 1
ATOM 1650 C CA . ARG A 1 205 ? 35.188 -2.545 147.382 1.00 35.41 208 ARG R CA 1
ATOM 1651 C C . ARG A 1 205 ? 35.335 -1.088 147.831 1.00 22.81 208 ARG R C 1
ATOM 1652 O O . ARG A 1 205 ? 34.442 -0.542 148.488 1.00 15.50 208 ARG R O 1
ATOM 1660 N N . PRO A 1 206 ? 36.473 -0.447 147.517 1.00 18.19 209 PRO R N 1
ATOM 1661 C CA . PRO A 1 206 ? 36.669 0.951 147.919 1.00 18.67 209 PRO R CA 1
ATOM 1662 C C . PRO A 1 206 ? 35.777 1.898 147.122 1.00 14.09 209 PRO R C 1
ATOM 1663 O O . PRO A 1 206 ? 35.417 1.615 145.973 1.00 10.92 209 PRO R O 1
ATOM 1667 N N . VAL A 1 207 ? 35.411 3.011 147.752 1.00 10.08 210 VAL R N 1
ATOM 1668 C CA . VAL A 1 207 ? 34.538 3.999 147.136 1.00 5.70 210 VAL R CA 1
ATOM 1669 C C . VAL A 1 207 ? 35.168 5.397 147.044 1.00 9.06 210 VAL R C 1
ATOM 1670 O O . VAL A 1 207 ? 35.442 6.036 148.066 1.00 7.20 210 VAL R O 1
ATOM 1674 N N . ILE A 1 208 ? 35.387 5.863 145.813 1.00 9.09 211 ILE R N 1
ATOM 1675 C CA . ILE A 1 208 ? 35.965 7.185 145.555 1.00 11.48 211 ILE R CA 1
ATOM 1676 C C . ILE A 1 208 ? 34.884 8.255 145.712 1.00 12.57 211 ILE R C 1
ATOM 1677 O O . ILE A 1 208 ? 33.988 8.373 144.872 1.00 23.19 211 ILE R O 1
ATOM 1682 N N . VAL A 1 209 ? 34.964 9.023 146.791 1.00 4.25 212 VAL R N 1
ATOM 1683 C CA . VAL A 1 209 ? 33.989 10.076 147.060 1.00 6.20 212 VAL R CA 1
ATOM 1684 C C . VAL A 1 209 ? 34.292 11.414 146.383 1.00 9.32 212 VAL R C 1
ATOM 1685 O O . VAL A 1 209 ? 33.378 12.095 145.908 1.00 2.00 212 VAL R O 1
ATOM 1689 N N . SER A 1 210 ? 35.583 11.740 146.283 1.00 23.71 213 SER R N 1
ATOM 1690 C CA . SER A 1 210 ? 36.031 13.009 145.723 1.00 19.79 213 SER R CA 1
ATOM 1691 C C . SER A 1 210 ? 35.813 13.264 144.239 1.00 37.52 213 SER R C 1
ATOM 1692 O O . SER A 1 210 ? 34.874 13.983 143.883 1.00 62.88 213 SER R O 1
ATOM 1695 N N . PRO A 1 211 ? 36.671 12.722 143.348 1.00 25.06 214 PRO R N 1
ATOM 1696 C CA . PRO A 1 211 ? 36.390 13.019 141.938 1.00 21.91 214 PRO R CA 1
ATOM 1697 C C . PRO A 1 211 ? 35.046 12.403 141.599 1.00 22.04 214 PRO R C 1
ATOM 1698 O O . PRO A 1 211 ? 34.848 11.199 141.771 1.00 29.36 214 PRO R O 1
ATOM 1702 N N . ALA A 1 212 ? 34.102 13.237 141.186 1.00 10.28 215 ALA R N 1
ATOM 1703 C CA . ALA A 1 212 ? 32.779 12.740 140.867 1.00 10.92 215 ALA R CA 1
ATOM 1704 C C . ALA A 1 212 ? 32.406 12.920 139.401 1.00 18.09 215 ALA R C 1
ATOM 1705 O O . ALA A 1 212 ? 31.418 13.599 139.091 1.00 32.10 215 ALA R O 1
ATOM 1707 N N . ASN A 1 213 ? 33.177 12.291 138.509 1.00 6.20 216 ASN R N 1
ATOM 1708 C CA . ASN A 1 213 ? 32.929 12.376 137.069 1.00 7.04 216 ASN R CA 1
ATOM 1709 C C . ASN A 1 213 ? 32.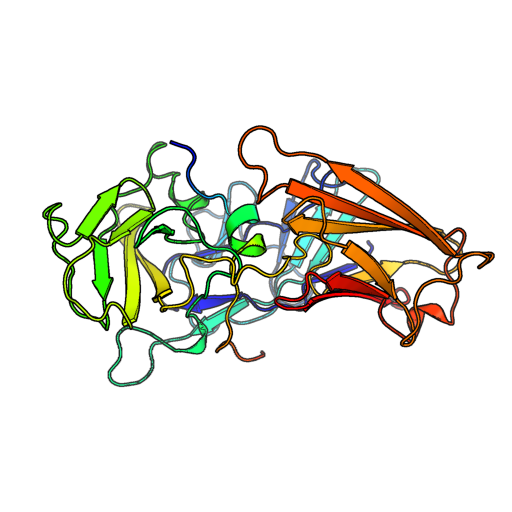492 13.793 136.665 1.00 19.16 216 ASN R C 1
ATOM 1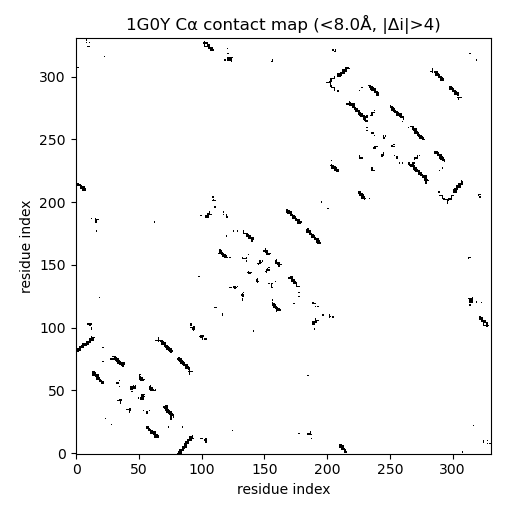710 O O . ASN A 1 213 ? 31.349 14.001 136.246 1.00 17.12 216 ASN R O 1
ATOM 1715 N N . GLU A 1 214 ? 33.407 14.756 136.796 1.00 16.00 217 GLU R N 1
ATOM 1716 C CA . GLU A 1 214 ? 33.110 16.161 136.488 1.00 17.04 217 GLU R CA 1
ATOM 1717 C C . GLU A 1 214 ? 34.137 16.868 135.605 1.00 8.92 217 GLU R C 1
ATOM 1718 O O . GLU A 1 214 ? 35.219 16.347 135.387 1.00 16.53 217 GLU R O 1
ATOM 1724 N N . THR A 1 215 ? 33.777 18.048 135.094 1.00 18.12 218 THR R N 1
ATOM 1725 C CA . THR A 1 215 ? 34.657 18.849 134.232 1.00 16.70 218 THR R CA 1
ATOM 1726 C C . THR A 1 215 ? 34.980 20.211 134.852 1.00 29.54 218 THR R C 1
ATOM 1727 O O . THR A 1 215 ? 34.075 20.952 135.248 1.00 34.18 218 THR R O 1
ATOM 1731 N N . MET A 1 216 ? 36.271 20.538 134.914 1.00 39.38 219 MET R N 1
ATOM 1732 C CA . MET A 1 216 ? 36.742 21.817 135.451 1.00 35.70 219 MET R CA 1
ATOM 1733 C C . MET A 1 216 ? 37.372 22.637 134.330 1.00 47.63 219 MET R C 1
ATOM 1734 O O . MET A 1 216 ? 38.029 22.094 133.439 1.00 45.97 219 MET R O 1
ATOM 1739 N N . GLU A 1 217 ? 37.187 23.950 134.394 1.00 55.50 220 GLU R N 1
ATOM 1740 C CA . GLU A 1 217 ? 37.719 24.856 133.385 1.00 55.88 220 GLU R CA 1
ATOM 1741 C C . GLU A 1 217 ? 38.917 25.613 133.955 1.00 52.26 220 GLU R C 1
ATOM 1742 O O . GLU A 1 217 ? 38.777 26.355 134.932 1.00 45.92 220 GLU R O 1
ATOM 1748 N N . VAL A 1 218 ? 40.097 25.378 133.378 1.00 50.43 221 VAL R N 1
ATOM 1749 C CA . VAL A 1 218 ? 41.336 26.040 133.815 1.00 60.14 221 VAL R CA 1
ATOM 1750 C C . VAL A 1 218 ? 42.156 26.549 132.624 1.00 53.77 221 VAL R C 1
ATOM 1751 O O . VAL A 1 218 ? 41.999 26.059 131.504 1.00 53.59 221 VAL R O 1
ATOM 1755 N N . ASP A 1 219 ? 43.034 27.522 132.880 1.00 49.10 222 ASP R N 1
ATOM 1756 C CA . ASP A 1 219 ? 43.869 28.115 131.834 1.00 43.04 222 ASP R CA 1
ATOM 1757 C C . ASP A 1 219 ? 45.345 27.691 131.805 1.00 35.20 222 ASP R C 1
ATOM 1758 O O . ASP A 1 219 ? 46.041 27.690 132.826 1.00 22.74 222 ASP R O 1
ATOM 1763 N N . LEU A 1 220 ? 45.800 27.352 130.600 1.00 28.11 223 LEU R N 1
ATOM 1764 C CA . LEU A 1 220 ? 47.163 26.903 130.318 1.00 29.17 223 LEU R CA 1
ATOM 1765 C C . LEU A 1 220 ? 48.264 27.391 131.251 1.00 18.77 223 LEU R C 1
ATOM 1766 O O . LEU A 1 220 ? 49.043 26.595 131.762 1.00 14.25 223 LEU R O 1
ATOM 1771 N N . GLY A 1 221 ? 48.332 28.696 131.473 1.00 27.46 224 GLY R N 1
ATOM 1772 C CA . GLY A 1 221 ? 49.365 29.231 132.342 1.00 40.48 224 GLY R CA 1
ATOM 1773 C C . GLY A 1 221 ? 49.394 28.574 133.712 1.00 43.85 224 GLY R C 1
ATOM 1774 O O . GLY A 1 221 ? 50.310 27.802 134.020 1.00 18.06 224 GLY R O 1
ATOM 1775 N N . SER A 1 222 ? 48.325 28.818 134.474 1.00 58.87 225 SER R N 1
ATOM 1776 C CA . SER A 1 222 ? 48.119 28.332 135.846 1.00 54.87 225 SER R CA 1
ATOM 1777 C C . SER A 1 222 ? 48.482 26.890 136.176 1.00 50.59 225 SER R C 1
ATOM 1778 O O . SER A 1 222 ? 48.717 26.065 135.293 1.00 58.60 225 SER R O 1
ATOM 1781 N N . GLN A 1 223 ? 48.448 26.594 137.471 1.00 38.44 226 GLN R N 1
ATOM 1782 C CA . GLN A 1 223 ? 48.756 25.268 137.981 1.00 33.54 226 GLN R CA 1
ATOM 1783 C C . GLN A 1 223 ? 47.713 24.898 139.027 1.00 31.84 226 GLN R C 1
ATOM 1784 O O . GLN A 1 223 ? 47.175 25.779 139.699 1.00 28.80 226 GLN R O 1
ATOM 1790 N N . ILE A 1 224 ? 47.426 23.604 139.168 1.00 33.10 227 ILE R N 1
ATOM 1791 C CA . ILE A 1 224 ? 46.433 23.152 140.148 1.00 36.41 227 ILE R CA 1
ATOM 1792 C C . ILE A 1 224 ? 46.858 21.950 140.989 1.00 32.59 227 ILE R C 1
ATOM 1793 O O . ILE A 1 224 ? 48.026 21.559 141.002 1.00 44.16 227 ILE R O 1
ATOM 1798 N N . GLN A 1 225 ? 45.891 21.394 141.710 1.00 20.60 228 GLN R N 1
ATOM 1799 C CA . GLN A 1 225 ? 46.097 20.242 142.579 1.00 26.67 228 GLN R CA 1
ATOM 1800 C C . GLN A 1 225 ? 44.776 19.454 142.584 1.00 25.55 228 GLN R C 1
ATOM 1801 O O . GLN A 1 225 ? 43.711 20.026 142.829 1.00 27.26 228 GLN R O 1
ATOM 1807 N N . LEU A 1 226 ? 44.841 18.162 142.262 1.00 16.01 229 LEU R N 1
ATOM 1808 C CA . LEU A 1 226 ? 43.650 17.312 142.206 1.00 6.76 229 LEU R CA 1
ATOM 1809 C C . LEU A 1 226 ? 43.585 16.293 143.347 1.00 11.77 229 LEU R C 1
ATOM 1810 O O . LEU A 1 226 ? 44.346 15.321 143.374 1.00 3.80 229 LEU R O 1
ATOM 1815 N N . ILE A 1 227 ? 42.635 16.494 144.259 1.00 6.99 230 ILE R N 1
ATOM 1816 C CA . ILE A 1 227 ? 42.471 15.607 145.408 1.00 10.13 230 ILE R CA 1
ATOM 1817 C C . ILE A 1 227 ? 41.556 14.404 145.209 1.00 7.66 230 ILE R C 1
ATOM 1818 O O . ILE A 1 227 ? 40.351 14.556 145.044 1.00 2.00 230 ILE R O 1
ATOM 1823 N N . CYS A 1 228 ? 42.125 13.205 145.262 1.00 10.36 231 CYS R N 1
ATOM 1824 C CA . CYS A 1 228 ? 41.313 12.011 145.134 1.00 2.00 231 CYS R CA 1
ATOM 1825 C C . CYS A 1 228 ? 41.040 11.514 146.529 1.00 2.00 231 CYS R C 1
ATOM 1826 O O . CYS A 1 228 ? 41.978 11.200 147.252 1.00 7.40 231 CYS R O 1
ATOM 1829 N N . ASN A 1 229 ? 39.762 11.393 146.889 1.00 3.38 232 ASN R N 1
ATOM 1830 C CA . ASN A 1 229 ? 39.374 10.934 148.226 1.00 7.64 232 ASN R CA 1
ATOM 1831 C C . ASN A 1 229 ? 38.590 9.640 148.161 1.00 2.56 232 ASN R C 1
ATOM 1832 O O . ASN A 1 229 ? 37.561 9.563 147.505 1.00 17.07 232 ASN R O 1
ATOM 1837 N N . VAL A 1 230 ? 39.072 8.642 148.885 1.00 4.98 233 VAL R N 1
ATOM 1838 C CA . VAL A 1 230 ? 38.442 7.338 148.915 1.00 11.26 233 VAL R CA 1
ATOM 1839 C C . VAL A 1 230 ? 38.005 7.059 150.352 1.00 11.02 233 VAL R C 1
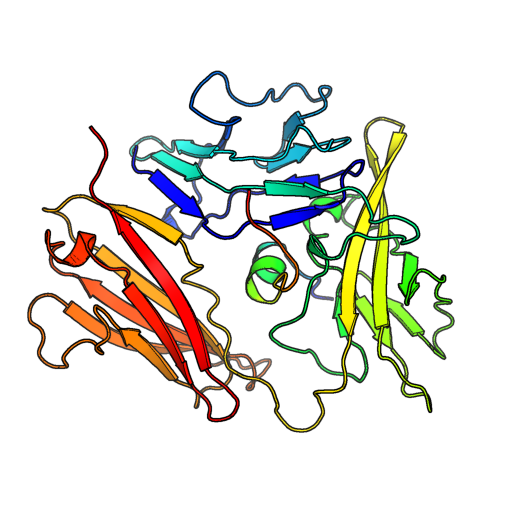ATOM 1840 O O . VAL A 1 230 ? 38.458 7.724 151.280 1.00 2.00 233 VAL R O 1
ATOM 1844 N N . THR A 1 231 ? 37.041 6.154 150.507 1.00 10.22 234 THR R N 1
ATOM 1845 C CA . THR A 1 231 ? 36.543 5.747 151.815 1.00 7.18 234 THR R CA 1
ATOM 1846 C C . THR A 1 231 ? 36.601 4.214 151.866 1.00 9.18 234 THR R C 1
ATOM 1847 O O . THR A 1 231 ? 35.745 3.522 151.314 1.00 20.08 234 THR R O 1
ATOM 1851 N N . GLY A 1 232 ? 37.661 3.692 152.468 1.00 2.00 235 GLY R N 1
ATOM 1852 C CA . GLY A 1 232 ? 37.826 2.257 152.553 1.00 8.85 235 GLY R CA 1
ATOM 1853 C C . GLY A 1 232 ? 38.831 1.895 153.618 1.00 11.93 235 GLY R C 1
ATOM 1854 O O . GLY A 1 232 ? 39.184 2.723 154.450 1.00 25.13 235 GLY R O 1
ATOM 1855 N N . GLN A 1 233 ? 39.288 0.650 153.599 1.00 18.59 236 GLN R N 1
ATOM 1856 C CA . GLN A 1 233 ? 40.255 0.179 154.584 1.00 24.66 236 GLN R CA 1
ATOM 1857 C C . GLN A 1 233 ? 41.628 0.756 154.319 1.00 14.22 236 GLN R C 1
ATOM 1858 O O . GLN A 1 233 ? 41.932 1.122 153.191 1.00 12.97 236 GLN R O 1
ATOM 1864 N N . LEU A 1 234 ? 42.456 0.830 155.357 1.00 24.19 237 LEU R N 1
ATOM 1865 C CA . LEU A 1 234 ? 43.800 1.384 155.222 1.00 24.34 237 LEU R CA 1
ATOM 1866 C C . LEU A 1 234 ? 44.720 0.611 154.297 1.00 27.20 237 LEU R C 1
ATOM 1867 O O . LEU A 1 234 ? 45.810 1.084 153.983 1.00 27.96 237 LEU R O 1
ATOM 1872 N N . SER A 1 235 ? 44.301 -0.583 153.885 1.00 32.55 238 SER R N 1
ATOM 1873 C CA . SER A 1 235 ? 45.104 -1.395 152.975 1.00 33.73 238 SER R CA 1
ATOM 1874 C C . SER A 1 235 ? 44.742 -1.173 151.500 1.00 34.97 238 SER R C 1
ATOM 1875 O O . SER A 1 235 ? 45.471 -1.623 150.613 1.00 30.21 238 SER R O 1
ATOM 1878 N N . ASP A 1 236 ? 43.629 -0.472 151.245 1.00 33.92 239 ASP R N 1
ATOM 1879 C CA . ASP A 1 236 ? 43.174 -0.180 149.874 1.00 23.11 239 ASP R CA 1
ATOM 1880 C C . ASP A 1 236 ? 44.169 0.771 149.232 1.00 24.97 239 ASP R C 1
ATOM 1881 O O . ASP A 1 236 ? 45.095 1.238 149.902 1.00 32.51 239 ASP R O 1
ATOM 1886 N N . ILE A 1 237 ? 44.015 1.053 147.942 1.00 11.02 240 ILE R N 1
ATOM 1887 C CA . ILE A 1 237 ? 44.963 1.961 147.291 1.00 19.13 240 ILE R CA 1
ATOM 1888 C C . ILE A 1 237 ? 44.363 2.997 146.332 1.00 10.38 240 ILE R C 1
ATOM 1889 O O . ILE A 1 237 ? 43.581 2.659 145.451 1.00 5.83 240 ILE R O 1
ATOM 1894 N N . ALA A 1 238 ? 44.740 4.261 146.514 1.00 9.86 241 ALA R N 1
ATOM 1895 C CA . ALA A 1 238 ? 44.247 5.341 145.662 1.00 13.24 241 ALA R CA 1
ATOM 1896 C C . ALA A 1 238 ? 45.374 5.907 144.802 1.00 8.88 241 ALA R C 1
ATOM 1897 O O . ALA A 1 238 ? 46.372 6.402 145.323 1.00 11.23 241 ALA R O 1
ATOM 1899 N N . TYR A 1 239 ? 45.212 5.820 143.485 1.00 10.23 242 TYR R N 1
ATOM 1900 C CA . TYR A 1 239 ? 46.221 6.324 142.559 1.00 18.22 242 TYR R CA 1
ATOM 1901 C C . TYR A 1 239 ? 45.631 6.927 141.276 1.00 14.62 242 TYR R C 1
ATOM 1902 O O . TYR A 1 239 ? 44.662 6.429 140.710 1.00 10.31 242 TYR R O 1
ATOM 1911 N N . TRP A 1 240 ? 46.230 8.019 140.830 1.00 21.38 243 TRP R N 1
ATOM 1912 C CA . TRP A 1 240 ? 45.783 8.697 139.627 1.00 21.78 243 TRP R CA 1
ATOM 1913 C C . TRP A 1 240 ? 46.425 8.160 138.362 1.00 17.48 243 TRP R C 1
ATOM 1914 O O . TRP A 1 240 ? 47.546 7.649 138.390 1.00 22.91 243 TRP R O 1
ATOM 1925 N N . LYS A 1 241 ? 45.724 8.352 137.247 1.00 24.67 244 LYS R N 1
ATOM 1926 C CA . LYS A 1 241 ? 46.178 7.930 135.921 1.00 24.18 244 LYS R CA 1
ATOM 1927 C C . LYS A 1 241 ? 45.802 8.975 134.870 1.00 28.13 244 LYS R C 1
ATOM 1928 O O . LYS A 1 241 ? 44.973 9.854 135.124 1.00 39.58 244 LYS R O 1
ATOM 1934 N N . TRP A 1 242 ? 46.457 8.904 133.713 1.00 32.93 245 TRP R N 1
ATOM 1935 C CA . TRP A 1 242 ? 46.188 9.811 132.599 1.00 30.31 245 TRP R CA 1
ATOM 1936 C C . TRP A 1 242 ? 46.650 9.187 131.300 1.00 24.47 245 TRP R C 1
ATOM 1937 O O . TRP A 1 242 ? 47.767 8.674 131.213 1.00 10.79 245 TRP R O 1
ATOM 1948 N N . ASN A 1 243 ? 45.789 9.284 130.287 1.00 32.34 246 ASN R N 1
ATOM 1949 C CA . ASN A 1 243 ? 46.043 8.725 128.959 1.00 39.06 246 ASN R CA 1
ATOM 1950 C C . ASN A 1 243 ? 46.340 7.231 129.080 1.00 32.43 246 ASN R C 1
ATOM 1951 O O . ASN A 1 243 ? 47.166 6.676 128.356 1.00 28.56 246 ASN R O 1
ATOM 1956 N N . GLY A 1 244 ? 45.655 6.607 130.036 1.00 36.78 247 GLY R N 1
ATOM 1957 C CA . GLY A 1 244 ? 45.796 5.187 130.297 1.00 37.81 247 GLY R CA 1
ATOM 1958 C C . GLY A 1 244 ? 47.103 4.784 130.951 1.00 40.54 247 GLY R C 1
ATOM 1959 O O . GLY A 1 244 ? 47.546 3.649 130.779 1.00 47.30 247 GLY R O 1
ATOM 1960 N N . SER A 1 245 ? 47.708 5.683 131.722 1.00 33.59 248 SER R N 1
ATOM 1961 C CA . SER A 1 245 ? 48.978 5.374 132.369 1.00 36.54 248 SER R CA 1
ATOM 1962 C C . SER A 1 245 ? 49.138 6.062 133.712 1.00 27.03 248 SER R C 1
ATOM 1963 O O . SER A 1 245 ? 48.837 7.241 133.839 1.00 41.14 248 SER R O 1
ATOM 1966 N N . VAL A 1 246 ? 49.661 5.339 134.697 1.00 23.07 249 VAL R N 1
ATOM 1967 C CA . VAL A 1 246 ? 49.882 5.906 136.029 1.00 30.61 249 VAL R CA 1
ATOM 1968 C C . VAL A 1 246 ? 50.916 7.047 135.943 1.00 22.03 249 VAL R C 1
ATOM 1969 O O . VAL A 1 246 ? 51.793 7.047 135.073 1.00 20.40 249 VAL R O 1
ATOM 1973 N N . ILE A 1 247 ? 50.792 8.032 136.824 1.00 11.32 250 ILE R N 1
ATOM 1974 C CA . ILE A 1 247 ? 51.724 9.152 136.837 1.00 19.00 250 ILE R CA 1
ATOM 1975 C C . ILE A 1 247 ? 53.148 8.630 137.075 1.00 22.96 250 ILE R C 1
ATOM 1976 O O . ILE A 1 247 ? 53.390 7.867 138.014 1.00 34.97 250 ILE R O 1
ATOM 1981 N N . ASP A 1 248 ? 54.066 9.008 136.185 1.00 19.73 251 ASP R N 1
ATOM 1982 C CA . ASP A 1 248 ? 55.471 8.590 136.263 1.00 23.29 251 ASP R CA 1
ATOM 1983 C C . ASP A 1 248 ? 56.072 9.022 137.601 1.00 24.08 251 ASP R C 1
ATOM 1984 O O . ASP A 1 248 ? 55.840 10.143 138.051 1.00 22.83 251 ASP R O 1
ATOM 1989 N N . GLU A 1 249 ? 56.842 8.143 138.237 1.00 15.17 252 GLU R N 1
ATOM 1990 C CA . GLU A 1 249 ? 57.439 8.485 139.527 1.00 14.16 252 GLU R CA 1
ATOM 1991 C C . GLU A 1 249 ? 58.530 9.545 139.413 1.00 21.52 252 GLU R C 1
ATOM 1992 O O . GLU A 1 249 ? 59.061 10.028 140.422 1.00 25.95 252 GLU R O 1
ATOM 1998 N N . ASP A 1 250 ? 58.879 9.871 138.174 1.00 18.48 253 ASP R N 1
ATOM 1999 C CA . ASP A 1 250 ? 59.886 10.875 137.892 1.00 22.55 253 ASP R CA 1
ATOM 2000 C C . ASP A 1 250 ? 59.393 11.890 136.854 1.00 27.30 253 ASP R C 1
ATOM 2001 O O . ASP A 1 250 ? 60.194 12.542 136.173 1.00 22.64 253 ASP R O 1
ATOM 2006 N N . ASP A 1 251 ? 58.070 12.018 136.744 1.00 26.86 254 ASP R N 1
ATOM 2007 C CA . ASP A 1 251 ? 57.451 12.966 135.819 1.00 19.38 254 ASP R CA 1
ATOM 2008 C C . ASP A 1 251 ? 57.839 14.372 136.301 1.00 26.88 254 ASP R C 1
ATOM 2009 O O . ASP A 1 251 ? 57.897 14.636 137.511 1.00 29.28 254 ASP R O 1
ATOM 2014 N N . PRO A 1 252 ? 58.173 15.269 135.360 1.00 20.01 255 PRO R N 1
ATOM 2015 C CA . PRO A 1 252 ? 58.565 16.644 135.688 1.00 22.54 255 PRO R CA 1
ATOM 2016 C C . PRO A 1 252 ? 57.442 17.559 136.217 1.00 25.34 255 PRO R C 1
ATOM 2017 O O . PRO A 1 252 ? 57.550 18.127 137.308 1.00 30.57 255 PRO R O 1
ATOM 2021 N N . VAL A 1 253 ? 56.376 17.711 135.437 1.00 21.63 256 VAL R N 1
ATOM 2022 C CA . VAL A 1 253 ? 55.252 18.563 135.822 1.00 26.25 256 VAL R CA 1
ATOM 2023 C C . VAL A 1 253 ? 54.298 17.948 136.863 1.00 29.76 256 VAL R C 1
ATOM 2024 O O . VAL A 1 253 ? 53.893 18.632 137.811 1.00 25.06 256 VAL R O 1
ATOM 2028 N N . LEU A 1 254 ? 53.972 16.664 136.687 1.00 15.12 257 LEU R N 1
ATOM 2029 C CA . LEU A 1 254 ? 53.069 15.928 137.577 1.00 9.93 257 LEU R CA 1
ATOM 2030 C C . LEU A 1 254 ? 53.715 15.248 138.792 1.00 21.97 257 LEU R C 1
ATOM 2031 O O . LEU A 1 254 ? 54.740 14.569 138.670 1.00 19.79 257 LEU R O 1
ATOM 2036 N N . GLY A 1 255 ? 53.043 15.357 139.938 1.00 25.76 258 GLY R N 1
ATOM 2037 C CA . GLY A 1 255 ? 53.531 14.755 141.170 1.00 27.81 258 GLY R CA 1
ATOM 2038 C C . GLY A 1 255 ? 52.406 14.044 141.902 1.00 21.97 258 GLY R C 1
ATOM 2039 O O . GLY A 1 255 ? 51.270 14.511 141.879 1.00 24.81 258 GLY R O 1
ATOM 2040 N N . GLU A 1 256 ? 52.714 12.941 142.581 1.00 17.32 259 GLU R N 1
ATOM 2041 C CA . GLU A 1 256 ? 51.683 12.188 143.288 1.00 10.00 259 GLU R CA 1
ATOM 2042 C C . GLU A 1 256 ? 52.014 11.846 144.732 1.00 11.17 259 GLU R C 1
ATOM 2043 O O . GLU A 1 256 ? 52.892 11.023 144.990 1.00 15.04 259 GLU R O 1
ATOM 2049 N N . ASP A 1 257 ? 51.286 12.462 145.665 1.00 13.69 260 ASP R N 1
ATOM 2050 C CA . ASP A 1 257 ? 51.491 12.231 147.098 1.00 6.45 260 ASP R CA 1
ATOM 2051 C C . ASP A 1 257 ? 50.349 11.414 147.675 1.00 2.00 260 ASP R C 1
ATOM 2052 O O . ASP A 1 257 ? 49.182 11.764 147.499 1.00 2.00 260 ASP R O 1
ATOM 2057 N N . TYR A 1 258 ? 50.699 10.350 148.398 1.00 11.41 261 TYR R N 1
ATOM 2058 C CA . TYR A 1 258 ? 49.719 9.441 148.990 1.00 21.12 261 TYR R CA 1
ATOM 2059 C C . TYR A 1 258 ? 49.611 9.584 150.504 1.00 27.44 261 TYR R C 1
ATOM 2060 O O . TYR A 1 258 ? 50.577 9.323 151.224 1.00 29.93 261 TYR R O 1
ATOM 2069 N N . TYR A 1 259 ? 48.427 9.987 150.968 1.00 26.43 262 TYR R N 1
ATOM 2070 C CA . TYR A 1 259 ? 48.134 10.162 152.392 1.00 12.41 262 TYR R CA 1
ATOM 2071 C C . TYR A 1 259 ? 47.081 9.155 152.842 1.00 11.83 262 TYR R C 1
ATOM 2072 O O . TYR A 1 259 ? 46.389 8.553 152.017 1.00 2.65 262 TYR R O 1
ATOM 2081 N N . SER A 1 260 ? 46.917 9.051 154.159 1.00 12.65 263 SER R N 1
ATOM 2082 C CA . SER A 1 260 ? 45.961 8.139 154.787 1.00 12.48 263 SER R CA 1
ATOM 2083 C C . SER A 1 260 ? 45.446 8.689 156.116 1.00 13.30 263 SER R C 1
ATOM 2084 O O . SER A 1 260 ? 46.235 8.967 157.028 1.00 6.19 263 SER R O 1
ATOM 2087 N N . VAL A 1 261 ? 44.125 8.818 156.227 1.00 5.94 264 VAL R N 1
ATOM 2088 C CA . VAL A 1 261 ? 43.493 9.316 157.449 1.00 3.11 264 VAL R CA 1
ATOM 2089 C C . VAL A 1 261 ? 42.680 8.211 158.106 1.00 6.16 264 VAL R C 1
ATOM 2090 O O . VAL A 1 261 ? 41.573 7.896 157.676 1.00 23.46 264 VAL R O 1
ATOM 2094 N N . GLU A 1 262 ? 43.273 7.612 159.134 1.00 30.08 265 GLU R N 1
ATOM 2095 C CA . GLU A 1 262 ? 42.689 6.507 159.909 1.00 23.83 265 GLU R CA 1
ATOM 2096 C C . GLU A 1 262 ? 41.400 6.878 160.618 1.00 17.09 265 GLU R C 1
ATOM 2097 O O . GLU A 1 262 ? 41.282 7.971 161.177 1.00 16.52 265 GLU R O 1
ATOM 2103 N N . ASN A 1 263 ? 40.442 5.958 160.609 1.00 18.77 266 ASN R N 1
ATOM 2104 C CA . ASN A 1 263 ? 39.173 6.195 161.295 1.00 32.20 266 ASN R CA 1
ATOM 2105 C C . ASN A 1 263 ? 39.054 5.376 162.585 1.00 35.41 266 ASN R C 1
ATOM 2106 O O . ASN A 1 263 ? 38.867 4.154 162.546 1.00 26.52 266 ASN R O 1
ATOM 2111 N N . PRO A 1 264 ? 39.172 6.049 163.748 1.00 39.08 267 PRO R N 1
ATOM 2112 C CA . PRO A 1 264 ? 39.072 5.388 165.051 1.00 32.24 267 PRO R CA 1
ATOM 2113 C C . PRO A 1 264 ? 37.715 4.695 165.201 1.00 30.26 267 PRO R C 1
ATOM 2114 O O . PRO A 1 264 ? 37.648 3.521 165.513 1.00 26.35 267 PRO R O 1
ATOM 2118 N N . ALA A 1 265 ? 36.640 5.413 164.903 1.00 29.21 268 ALA R N 1
ATOM 2119 C CA . ALA A 1 265 ? 35.296 4.860 165.016 1.00 20.78 268 ALA R CA 1
ATOM 2120 C C . ALA A 1 265 ? 35.053 3.570 164.223 1.00 32.29 268 ALA R C 1
ATOM 2121 O O . ALA A 1 265 ? 34.414 2.646 164.734 1.00 38.75 268 ALA R O 1
ATOM 2123 N N . ASN A 1 266 ? 35.560 3.508 162.989 1.00 36.04 269 ASN R N 1
ATOM 2124 C CA . ASN A 1 266 ? 35.380 2.329 162.132 1.00 33.30 269 ASN R CA 1
ATOM 2125 C C . ASN A 1 266 ? 36.574 2.134 161.212 1.00 39.63 269 ASN R C 1
ATOM 2126 O O . ASN A 1 266 ? 36.760 2.881 160.248 1.00 32.42 269 ASN R O 1
ATOM 2131 N N . LYS A 1 267 ? 37.359 1.104 161.509 1.00 47.47 270 LYS R N 1
ATOM 2132 C CA . LYS A 1 267 ? 38.544 0.765 160.734 1.00 48.78 270 LYS R CA 1
ATOM 2133 C C . LYS A 1 267 ? 38.227 0.583 159.251 1.00 38.96 270 LYS R C 1
ATOM 2134 O O . LYS A 1 267 ? 38.880 1.172 158.387 1.00 31.27 270 LYS R O 1
ATOM 2140 N N . ARG A 1 268 ? 37.185 -0.195 158.978 1.00 35.77 271 ARG R N 1
ATOM 2141 C CA . ARG A 1 268 ? 36.762 -0.504 157.611 1.00 30.13 271 ARG R CA 1
ATOM 2142 C C . ARG A 1 268 ? 36.413 0.724 156.770 1.00 19.88 271 ARG R C 1
ATOM 2143 O O . ARG A 1 268 ? 36.494 0.691 155.546 1.00 20.21 271 ARG R O 1
ATOM 2151 N N . ARG A 1 269 ? 36.063 1.817 157.431 1.00 15.25 272 ARG R N 1
ATOM 2152 C CA . ARG A 1 269 ? 35.646 3.014 156.723 1.00 29.08 272 ARG R CA 1
ATOM 2153 C C . ARG A 1 269 ? 36.534 4.231 157.002 1.00 29.66 272 ARG R C 1
ATOM 2154 O O . ARG A 1 269 ? 36.116 5.190 157.649 1.00 29.61 272 ARG R O 1
ATOM 2162 N N . SER A 1 270 ? 37.763 4.192 156.503 1.00 17.46 273 SER R N 1
ATOM 2163 C CA . SER A 1 270 ? 38.695 5.302 156.686 1.00 16.99 273 SER R CA 1
ATOM 2164 C C . SER A 1 270 ? 38.796 6.039 155.345 1.00 25.36 273 SER R C 1
ATOM 2165 O O . SER A 1 270 ? 38.164 5.613 154.378 1.00 41.57 273 SER R O 1
ATOM 2168 N N . THR A 1 271 ? 39.510 7.168 155.285 1.00 19.63 274 THR R N 1
ATOM 2169 C CA . THR A 1 271 ? 39.657 7.865 153.999 1.00 20.04 274 THR R CA 1
ATOM 2170 C C . THR A 1 271 ? 41.104 7.894 153.535 1.00 19.07 274 THR R C 1
ATOM 2171 O O . THR A 1 271 ? 42.029 7.878 154.349 1.00 6.34 274 THR R O 1
ATOM 2175 N N . LEU A 1 272 ? 41.281 7.877 152.216 1.00 20.48 275 LEU R N 1
ATOM 2176 C CA . LEU A 1 272 ? 42.602 7.887 151.609 1.00 16.68 275 LEU R CA 1
ATOM 2177 C C . LEU A 1 272 ? 42.697 9.015 150.607 1.00 14.01 275 LEU R C 1
ATOM 2178 O O . LEU A 1 272 ? 41.872 9.123 149.708 1.00 17.06 275 LEU R O 1
ATOM 2183 N N . ILE A 1 273 ? 43.722 9.844 150.761 1.00 18.16 276 ILE R N 1
ATOM 2184 C CA . ILE A 1 273 ? 43.936 10.965 149.869 1.00 13.03 276 ILE R CA 1
ATOM 2185 C C . ILE A 1 273 ? 45.145 10.714 148.978 1.00 12.46 276 ILE R C 1
ATOM 2186 O O . ILE A 1 273 ? 46.122 10.085 149.378 1.00 2.00 276 ILE R O 1
ATOM 2191 N N . THR A 1 274 ? 45.035 11.183 147.747 1.00 14.29 277 THR R N 1
ATOM 2192 C CA . THR A 1 274 ? 46.090 11.046 146.765 1.00 10.79 277 THR R CA 1
ATOM 2193 C C . THR A 1 274 ? 46.025 12.332 145.968 1.00 15.39 277 THR R C 1
ATOM 2194 O O . THR A 1 274 ? 45.147 12.495 145.122 1.00 13.74 277 THR R O 1
ATOM 2198 N N . VAL A 1 275 ? 46.879 13.287 146.321 1.00 16.19 278 VAL R N 1
ATOM 2199 C CA . VAL A 1 275 ? 46.900 14.556 145.608 1.00 17.29 278 VAL R CA 1
ATOM 2200 C C . VAL A 1 275 ? 47.782 14.448 144.371 1.00 9.02 278 VAL R C 1
ATOM 2201 O O . VAL A 1 275 ? 48.888 13.908 144.430 1.00 2.00 278 VAL R O 1
ATOM 2205 N N . LEU A 1 276 ? 47.233 14.855 143.231 1.00 4.49 279 LEU R N 1
ATOM 2206 C CA . LEU A 1 276 ? 47.980 14.842 141.987 1.00 4.65 279 LEU R CA 1
ATOM 2207 C C . LEU A 1 276 ? 48.275 16.310 141.707 1.00 23.98 279 LEU R C 1
ATOM 2208 O O . LEU A 1 276 ? 47.393 17.066 141.301 1.00 21.48 279 LEU R O 1
ATOM 2213 N N . ASN A 1 277 ? 49.498 16.721 142.023 1.00 34.96 280 ASN R N 1
ATOM 2214 C CA . ASN A 1 277 ? 49.926 18.093 141.812 1.00 30.70 280 ASN R CA 1
ATOM 2215 C C . ASN A 1 277 ? 50.259 18.316 140.353 1.00 27.70 280 ASN R C 1
ATOM 2216 O O . ASN A 1 277 ? 50.641 17.390 139.639 1.00 21.03 280 ASN R O 1
ATOM 2221 N N . ILE A 1 278 ? 50.066 19.548 139.910 1.00 25.81 281 ILE R N 1
ATOM 2222 C CA . ILE A 1 278 ? 50.340 19.916 138.537 1.00 31.44 281 ILE R CA 1
ATOM 2223 C C . ILE A 1 278 ? 50.999 21.288 138.567 1.00 42.38 281 ILE R C 1
ATOM 2224 O O . ILE A 1 278 ? 50.352 22.298 138.861 1.00 43.02 281 ILE R O 1
ATOM 2229 N N . SER A 1 279 ? 52.309 21.296 138.328 1.00 40.28 282 SER R N 1
ATOM 2230 C CA . SER A 1 279 ? 53.099 22.518 138.333 1.00 37.44 282 SER R CA 1
ATOM 2231 C C . SER A 1 279 ? 52.625 23.500 137.272 1.00 41.11 282 SER R C 1
ATOM 2232 O O . SER A 1 279 ? 52.688 24.715 137.469 1.00 39.89 282 SER R O 1
ATOM 2235 N N . GLU A 1 280 ? 52.156 22.974 136.145 1.00 31.51 283 GLU R N 1
ATOM 2236 C CA . GLU A 1 280 ? 51.658 23.818 135.067 1.00 44.17 283 GLU R CA 1
ATOM 2237 C C . GLU A 1 280 ? 50.774 23.044 134.105 1.00 43.51 283 GLU R C 1
ATOM 2238 O O . GLU A 1 280 ? 51.142 21.968 133.623 1.00 42.64 283 GLU R O 1
ATOM 2244 N N . ILE A 1 281 ? 49.613 23.614 133.809 1.00 34.33 284 ILE R N 1
ATOM 2245 C CA . ILE A 1 281 ? 48.671 22.985 132.898 1.00 32.72 284 ILE R CA 1
ATOM 2246 C C . ILE A 1 281 ? 49.212 23.059 131.475 1.00 33.79 284 ILE R C 1
ATOM 2247 O O . ILE A 1 281 ? 49.847 24.041 131.088 1.00 35.11 284 ILE R O 1
ATOM 2252 N N . GLU A 1 282 ? 49.023 21.981 130.723 1.00 40.22 285 GLU R N 1
ATOM 2253 C CA . GLU A 1 282 ? 49.500 21.921 129.347 1.00 49.02 285 GLU R CA 1
ATOM 2254 C C . GLU A 1 282 ? 48.396 21.544 128.367 1.00 47.33 285 GLU R C 1
ATOM 2255 O O . GLU A 1 282 ? 47.471 20.809 128.710 1.00 44.89 285 GLU R O 1
ATOM 2261 N N . SER A 1 283 ? 48.517 22.043 127.139 1.00 48.06 286 SER R N 1
ATOM 2262 C CA . SER A 1 283 ? 47.542 21.789 126.084 1.00 50.89 286 SER R CA 1
ATOM 2263 C C . SER A 1 283 ? 47.372 20.315 125.709 1.00 53.38 286 SER R C 1
ATOM 2264 O O . SER A 1 283 ? 46.556 19.982 124.848 1.00 58.62 286 SER R O 1
ATOM 2267 N N . ARG A 1 284 ? 48.156 19.440 126.340 1.00 49.92 287 ARG R N 1
ATOM 2268 C CA . ARG A 1 284 ? 48.064 18.000 126.093 1.00 43.87 287 ARG R CA 1
ATOM 2269 C C . ARG A 1 284 ? 47.098 17.387 127.098 1.00 36.10 287 ARG R C 1
ATOM 2270 O O . ARG A 1 284 ? 46.477 16.358 126.838 1.00 33.49 287 ARG R O 1
ATOM 2278 N N . PHE A 1 285 ? 46.989 18.046 128.248 1.00 34.81 288 PHE R N 1
ATOM 2279 C CA . PHE A 1 285 ? 46.121 17.629 129.338 1.00 28.24 288 PHE R CA 1
ATOM 2280 C C . PHE A 1 285 ? 44.642 17.882 129.047 1.00 34.26 288 PHE R C 1
ATOM 2281 O O . PHE A 1 285 ? 43.770 17.236 129.634 1.00 43.25 288 PHE R O 1
ATOM 2289 N N . TYR A 1 286 ? 44.365 18.851 128.174 1.00 40.57 289 TYR R N 1
ATOM 2290 C CA . TYR A 1 286 ? 42.991 19.195 127.792 1.00 32.34 289 TYR R CA 1
ATOM 2291 C C . TYR A 1 286 ? 42.360 18.107 126.913 1.00 31.83 289 TYR R C 1
ATOM 2292 O O . TYR A 1 286 ? 41.138 18.078 126.741 1.00 41.49 289 TYR R O 1
ATOM 2301 N N . LYS A 1 287 ? 43.196 17.215 126.376 1.00 31.71 290 LYS R N 1
ATOM 2302 C CA . LYS A 1 287 ? 42.741 16.133 125.503 1.00 40.09 290 LYS R CA 1
ATOM 2303 C C . LYS A 1 287 ? 42.104 14.918 126.187 1.00 37.25 290 LYS R C 1
ATOM 2304 O O . LYS A 1 287 ? 41.201 14.295 125.628 1.00 38.20 290 LYS R O 1
ATOM 2310 N N . HIS A 1 288 ? 42.583 14.566 127.377 1.00 37.37 291 HIS R N 1
ATOM 2311 C CA . HIS A 1 288 ? 42.035 13.425 128.117 1.00 31.59 291 HIS R CA 1
ATOM 2312 C C . HIS A 1 288 ? 41.677 13.780 129.555 1.00 34.30 291 HIS R C 1
ATOM 2313 O O . HIS A 1 288 ? 42.110 14.807 130.093 1.00 32.69 291 HIS R O 1
ATOM 2320 N N . PRO A 1 289 ? 40.860 12.935 130.195 1.00 31.47 292 PRO R N 1
ATOM 2321 C CA . PRO A 1 289 ? 40.465 13.183 131.583 1.00 33.73 292 PRO R CA 1
ATOM 2322 C C . PRO A 1 289 ? 41.454 12.550 132.566 1.00 29.11 292 PRO R C 1
ATOM 2323 O O . PRO A 1 289 ? 42.175 11.605 132.223 1.00 30.81 292 PRO R O 1
ATOM 2327 N N . PHE A 1 290 ? 41.532 13.120 133.762 1.00 18.65 293 PHE R N 1
ATOM 2328 C CA . PHE A 1 290 ? 42.394 12.591 134.810 1.00 10.20 293 PHE R CA 1
ATOM 2329 C C . PHE A 1 290 ? 41.510 11.657 135.617 1.00 15.20 293 PHE R C 1
ATOM 2330 O O . PHE A 1 290 ? 40.414 12.040 136.025 1.00 20.88 293 PHE R O 1
ATOM 2338 N N . THR A 1 291 ? 41.983 10.445 135.875 1.00 5.40 294 THR R N 1
ATOM 2339 C CA . THR A 1 291 ? 41.164 9.493 136.612 1.00 12.92 294 THR R CA 1
ATOM 2340 C C . THR A 1 291 ? 41.807 8.863 137.857 1.00 15.89 294 THR R C 1
ATOM 2341 O O . THR A 1 291 ? 42.950 8.407 137.834 1.00 12.10 294 THR R O 1
ATOM 2345 N N . CYS A 1 292 ? 41.063 8.874 138.957 1.00 9.69 295 CYS R N 1
ATOM 2346 C CA . CYS A 1 292 ? 41.535 8.271 140.189 1.00 4.13 295 CYS R CA 1
ATOM 2347 C C . CYS A 1 292 ? 41.098 6.821 140.178 1.00 7.60 295 CYS R C 1
ATOM 2348 O O . CYS A 1 292 ? 40.069 6.485 139.589 1.00 13.61 295 CYS R O 1
ATOM 2351 N N . PHE A 1 293 ? 41.869 5.968 140.846 1.00 14.85 296 PHE R N 1
ATOM 2352 C CA . PHE A 1 293 ? 41.572 4.538 140.926 1.00 13.71 296 PHE R CA 1
ATOM 2353 C C . PHE A 1 293 ? 41.779 4.033 142.347 1.00 11.16 296 PHE R C 1
ATOM 2354 O O . PHE A 1 293 ? 42.629 4.547 143.073 1.00 16.36 296 PHE R O 1
ATOM 2362 N N . ALA A 1 294 ? 41.028 3.001 142.723 1.00 12.79 297 ALA R N 1
ATOM 2363 C CA . ALA A 1 294 ? 41.131 2.411 144.059 1.00 22.31 297 ALA R CA 1
ATOM 2364 C C . ALA A 1 294 ? 40.847 0.901 144.032 1.00 32.67 297 ALA R C 1
ATOM 2365 O O . ALA A 1 294 ? 39.731 0.478 143.730 1.00 42.43 297 ALA R O 1
ATOM 2367 N N . LYS A 1 295 ? 41.854 0.096 144.371 1.00 32.64 298 LYS R N 1
ATOM 2368 C CA . LYS A 1 295 ? 41.725 -1.362 144.352 1.00 48.76 298 LYS R CA 1
ATOM 2369 C C . LYS A 1 295 ? 41.749 -1.999 145.749 1.00 52.86 298 LYS R C 1
ATOM 2370 O O . LYS A 1 295 ? 42.200 -1.368 146.712 1.00 43.18 298 LYS R O 1
ATOM 2376 N N . ASN A 1 296 ? 41.256 -3.243 145.844 1.00 54.30 299 ASN R N 1
ATOM 2377 C CA . ASN A 1 296 ? 41.210 -3.999 147.106 1.00 45.43 299 ASN R CA 1
ATOM 2378 C C . ASN A 1 296 ? 40.998 -5.515 146.930 1.00 43.75 299 ASN R C 1
ATOM 2379 O O . ASN A 1 296 ? 40.719 -6.215 147.907 1.00 52.12 299 ASN R O 1
ATOM 2384 N N . THR A 1 297 ? 41.125 -6.004 145.697 1.00 28.80 300 THR R N 1
ATOM 2385 C CA . THR A 1 297 ? 40.940 -7.423 145.351 1.00 39.18 300 THR R CA 1
ATOM 2386 C C . THR A 1 297 ? 39.497 -7.908 145.470 1.00 41.82 300 THR R C 1
ATOM 2387 O O . THR A 1 297 ? 39.214 -9.093 145.305 1.00 46.13 300 THR R O 1
ATOM 2391 N N . HIS A 1 298 ? 38.593 -6.987 145.774 1.00 34.19 301 HIS R N 1
ATOM 2392 C CA . HIS A 1 298 ? 37.171 -7.291 145.892 1.00 34.49 301 HIS R CA 1
ATOM 2393 C C . HIS A 1 298 ? 36.453 -6.381 144.922 1.00 38.61 301 HIS R C 1
ATOM 2394 O O . HIS A 1 298 ? 35.225 -6.287 144.926 1.00 53.05 301 HIS R O 1
ATOM 2401 N N . GLY A 1 299 ? 37.242 -5.688 144.110 1.00 25.72 302 GLY R N 1
ATOM 2402 C CA . GLY A 1 299 ? 36.690 -4.776 143.138 1.00 25.40 302 GLY R CA 1
ATOM 2403 C C . GLY A 1 299 ? 37.656 -3.644 142.879 1.00 28.93 302 GLY R C 1
ATOM 2404 O O . GLY A 1 299 ? 38.775 -3.643 143.396 1.00 27.00 302 GLY R O 1
ATOM 2405 N N . ILE A 1 300 ? 37.219 -2.698 142.053 1.00 21.75 303 ILE R N 1
ATOM 2406 C CA . ILE A 1 300 ? 37.997 -1.527 141.684 1.00 13.86 303 ILE R CA 1
ATOM 2407 C C . ILE A 1 300 ? 36.990 -0.428 141.403 1.00 12.37 303 ILE R C 1
ATOM 2408 O O . ILE A 1 300 ? 36.025 -0.639 140.680 1.00 33.94 303 ILE R O 1
ATOM 2413 N N . ASP A 1 301 ? 37.213 0.749 141.965 1.00 24.93 304 ASP R N 1
ATOM 2414 C CA . ASP A 1 301 ? 36.318 1.880 141.739 1.00 15.65 304 ASP R CA 1
ATOM 2415 C C . ASP A 1 301 ? 37.110 2.924 140.941 1.00 16.88 304 ASP R C 1
ATOM 2416 O O . ASP A 1 301 ? 38.330 3.033 141.083 1.00 24.55 304 ASP R O 1
ATOM 2421 N N . ALA A 1 302 ? 36.431 3.670 140.083 1.00 17.07 305 ALA R N 1
ATOM 2422 C CA . ALA A 1 302 ? 37.106 4.689 139.292 1.00 16.54 305 ALA R CA 1
ATOM 2423 C C . ALA A 1 302 ? 36.199 5.895 139.094 1.00 18.25 305 ALA R C 1
ATOM 2424 O O . ALA A 1 302 ? 34.989 5.745 138.938 1.00 18.15 305 ALA R O 1
ATOM 2426 N N . ALA A 1 303 ? 36.790 7.086 139.138 1.00 25.56 306 ALA R N 1
ATOM 2427 C CA . ALA A 1 303 ? 36.067 8.348 138.955 1.00 30.47 306 ALA R CA 1
ATOM 2428 C C . ALA A 1 303 ? 37.026 9.344 138.314 1.00 27.64 306 ALA R C 1
ATOM 2429 O O . ALA A 1 303 ? 38.239 9.163 138.406 1.00 21.05 306 ALA R O 1
ATOM 2431 N N . TYR A 1 304 ? 36.504 10.416 137.716 1.00 23.08 307 TYR R N 1
ATOM 2432 C CA . TYR A 1 304 ? 37.381 11.369 137.038 1.00 19.22 307 TYR R CA 1
ATOM 2433 C C . TYR A 1 304 ? 37.022 12.855 137.109 1.00 9.77 307 TYR R C 1
ATOM 2434 O O . TYR A 1 304 ? 36.005 13.248 137.680 1.00 13.71 307 TYR R O 1
ATOM 2443 N N . ILE A 1 305 ? 37.913 13.663 136.535 1.00 7.30 308 ILE R N 1
ATOM 2444 C CA . ILE A 1 305 ? 37.780 15.112 136.435 1.00 10.77 308 ILE R CA 1
ATOM 2445 C C . ILE A 1 305 ? 38.418 15.433 135.089 1.00 17.06 308 ILE R C 1
ATOM 2446 O O . ILE A 1 305 ? 39.531 14.997 134.809 1.00 26.42 308 ILE R O 1
ATOM 2451 N N . GLN A 1 306 ? 37.686 16.142 134.237 1.00 20.70 309 GLN R N 1
ATOM 2452 C CA . GLN A 1 306 ? 38.152 16.494 132.901 1.00 17.15 309 GLN R CA 1
ATOM 2453 C C . GLN A 1 306 ? 38.469 17.969 132.849 1.00 27.26 309 GLN R C 1
ATOM 2454 O O . GLN A 1 306 ? 37.577 18.803 132.980 1.00 37.62 309 GLN R O 1
ATOM 2460 N N . LEU A 1 307 ? 39.739 18.292 132.647 1.00 34.64 310 LEU R N 1
ATOM 2461 C CA . LEU A 1 307 ? 40.153 19.686 132.572 1.00 33.11 310 LEU R CA 1
ATOM 2462 C C . LEU A 1 307 ? 39.941 20.201 131.151 1.00 35.67 310 LEU R C 1
ATOM 2463 O O . LEU A 1 307 ? 40.477 19.622 130.200 1.00 51.19 310 LEU R O 1
ATOM 2468 N N . ILE A 1 308 ? 39.114 21.237 130.996 1.00 24.47 311 ILE R N 1
ATOM 2469 C CA . ILE A 1 308 ? 38.868 21.805 129.671 1.00 30.92 311 ILE R CA 1
ATOM 2470 C C . ILE A 1 308 ? 39.254 23.282 129.516 1.00 26.03 311 ILE R C 1
ATOM 2471 O O . ILE A 1 308 ? 39.216 24.056 130.471 1.00 20.53 311 ILE R O 1
ATOM 2476 N N . TYR A 1 309 ? 39.718 23.616 128.313 1.00 33.27 312 TYR R N 1
ATOM 2477 C CA . TYR A 1 309 ? 40.129 24.965 127.918 1.00 34.78 312 TYR R CA 1
ATOM 2478 C C . TYR A 1 309 ? 38.974 25.927 128.191 1.00 33.64 312 TYR R C 1
ATOM 2479 O O . TYR A 1 309 ? 37.809 25.568 128.016 1.00 26.61 312 TYR R O 1
ATOM 2488 N N . PRO A 1 310 ? 39.277 27.154 128.639 1.00 32.52 313 PRO R N 1
ATOM 2489 C CA . PRO A 1 310 ? 38.216 28.135 128.905 1.00 40.47 313 PRO R CA 1
ATOM 2490 C C . PRO A 1 310 ? 37.556 28.613 127.592 1.00 54.02 313 PRO R C 1
ATOM 2491 O O . PRO A 1 310 ? 38.235 28.819 126.577 1.00 64.65 313 PRO R O 1
ATOM 2495 N N . VAL A 1 311 ? 36.235 28.799 127.632 1.00 59.81 314 VAL R N 1
ATOM 2496 C CA . VAL A 1 311 ? 35.433 29.221 126.473 1.00 62.50 314 VAL R CA 1
ATOM 2497 C C . VAL A 1 311 ? 35.821 30.570 125.810 1.00 80.31 314 VAL R C 1
ATOM 2498 O O . VAL A 1 311 ? 36.622 31.339 126.353 1.00 90.98 314 VAL R O 1
ATOM 2502 N N . THR A 1 312 ? 35.279 30.811 124.611 1.00 93.47 315 THR R N 1
ATOM 2503 C CA . THR A 1 312 ? 35.518 32.036 123.832 1.00 89.93 315 THR R CA 1
ATOM 2504 C C . THR A 1 312 ? 34.810 33.253 124.436 1.00 88.71 315 THR R C 1
ATOM 2505 O O . THR A 1 312 ? 35.487 34.293 124.590 1.00 89.50 315 THR R O 1
ATOM 2509 N N . GLU B 2 1 ? 22.054 9.684 167.708 1.00 99.49 1 GLU I N 1
ATOM 2510 C CA . GLU B 2 1 ? 21.864 9.336 166.269 1.00 99.58 1 GLU I CA 1
ATOM 2511 C C . GLU B 2 1 ? 22.556 10.314 165.323 1.00 98.03 1 GLU I C 1
ATOM 2512 O O . GLU B 2 1 ? 22.513 11.534 165.513 1.00 95.90 1 GLU I O 1
ATOM 2518 N N . THR B 2 2 ? 23.177 9.748 164.291 1.00 92.28 2 THR I N 1
ATOM 2519 C CA . THR B 2 2 ? 23.904 10.507 163.282 1.00 80.03 2 THR I CA 1
ATOM 2520 C C . THR B 2 2 ? 23.253 10.261 161.911 1.00 74.79 2 THR I C 1
ATOM 2521 O O . THR B 2 2 ? 23.753 9.469 161.103 1.00 80.25 2 THR I O 1
ATOM 2525 N N . PRO B 2 3 ? 22.127 10.943 161.631 1.00 63.50 3 PRO I N 1
ATOM 2526 C CA . PRO B 2 3 ? 21.409 10.791 160.358 1.00 56.09 3 PRO I CA 1
ATOM 2527 C C . PRO B 2 3 ? 22.157 11.283 159.110 1.00 48.69 3 PRO I C 1
ATOM 2528 O O . PRO B 2 3 ? 22.892 12.279 159.135 1.00 34.17 3 PRO I O 1
ATOM 2532 N N . PHE B 2 4 ? 21.937 10.562 158.017 1.00 41.76 4 PHE I N 1
ATOM 2533 C CA . PHE B 2 4 ? 22.561 10.834 156.729 1.00 28.50 4 PHE I CA 1
ATOM 2534 C C . PHE B 2 4 ? 22.385 12.240 156.171 1.00 32.80 4 PHE I C 1
ATOM 2535 O O . PHE B 2 4 ? 21.292 12.816 156.208 1.00 34.79 4 PHE I O 1
ATOM 2543 N N . THR B 2 5 ? 23.470 12.766 155.617 1.00 24.45 5 THR I N 1
ATOM 2544 C CA . THR B 2 5 ? 23.457 14.087 155.009 1.00 23.89 5 THR I CA 1
ATOM 2545 C C . THR B 2 5 ? 23.403 13.923 153.494 1.00 24.66 5 THR I C 1
ATOM 2546 O O . THR B 2 5 ? 23.535 12.816 152.981 1.00 18.62 5 THR I O 1
ATOM 2550 N N . TRP B 2 6 ? 23.235 15.032 152.785 1.00 26.13 6 TRP I N 1
ATOM 2551 C CA . TRP B 2 6 ? 23.134 15.015 151.329 1.00 35.26 6 TRP I CA 1
ATOM 2552 C C . TRP B 2 6 ? 24.464 14.710 150.673 1.00 39.37 6 TRP I C 1
ATOM 2553 O O . TRP B 2 6 ? 24.521 14.032 149.647 1.00 50.53 6 TRP I O 1
ATOM 2564 N N . GLU B 2 7 ? 25.530 15.252 151.252 1.00 41.79 7 GLU I N 1
ATOM 2565 C CA . GLU B 2 7 ? 26.874 15.032 150.745 1.00 21.31 7 GLU I CA 1
ATOM 2566 C C . GLU B 2 7 ? 27.154 13.542 150.895 1.00 25.19 7 GLU I C 1
ATOM 2567 O O . GLU B 2 7 ? 27.741 12.919 150.011 1.00 16.66 7 GLU I O 1
ATOM 2573 N N . GLU B 2 8 ? 26.647 12.974 151.990 1.00 22.29 8 GLU I N 1
ATOM 2574 C CA . GLU B 2 8 ? 26.785 11.552 152.295 1.00 22.01 8 GLU I CA 1
ATOM 2575 C C . GLU B 2 8 ? 25.942 10.678 151.374 1.00 16.67 8 GLU I C 1
ATOM 2576 O O . GLU B 2 8 ? 26.284 9.528 151.107 1.00 22.84 8 GLU I O 1
ATOM 2582 N N . SER B 2 9 ? 24.794 11.191 150.955 1.00 21.76 9 SER I N 1
ATOM 2583 C CA . SER B 2 9 ? 23.927 10.428 150.072 1.00 22.17 9 SER I CA 1
ATOM 2584 C C . SER B 2 9 ? 24.556 10.375 148.683 1.00 17.96 9 SER I C 1
ATOM 2585 O O . SER B 2 9 ? 24.477 9.351 148.005 1.00 16.05 9 SER I O 1
ATOM 2588 N N . ASN B 2 10 ? 25.193 11.471 148.271 1.00 2.00 10 ASN I N 1
ATOM 2589 C CA . ASN B 2 10 ? 25.853 11.524 146.965 1.00 17.22 10 ASN I CA 1
ATOM 2590 C C . ASN B 2 10 ? 27.026 10.557 146.955 1.00 9.24 10 ASN I C 1
ATOM 2591 O O . ASN B 2 10 ? 27.214 9.782 146.014 1.00 5.91 10 ASN I O 1
ATOM 2596 N N . ALA B 2 11 ? 27.790 10.603 148.039 1.00 7.74 11 ALA I N 1
ATOM 2597 C CA . ALA B 2 11 ? 28.987 9.800 148.195 1.00 13.27 11 ALA I CA 1
ATOM 2598 C C . ALA B 2 11 ? 28.798 8.297 148.206 1.00 18.24 11 ALA I C 1
ATOM 2599 O O . ALA B 2 11 ? 29.532 7.577 147.525 1.00 24.04 11 ALA I O 1
ATOM 2601 N N . TYR B 2 12 ? 27.791 7.829 148.937 1.00 16.70 12 TYR I N 1
ATOM 2602 C CA . TYR B 2 12 ? 27.566 6.396 149.080 1.00 24.19 12 TYR I CA 1
ATOM 2603 C C . TYR B 2 12 ? 26.335 5.771 148.399 1.00 32.45 12 TYR I C 1
ATOM 2604 O O . TYR B 2 12 ? 25.904 4.673 148.767 1.00 30.87 12 TYR I O 1
ATOM 2613 N N . TYR B 2 13 ? 25.820 6.451 147.370 1.00 33.79 13 TYR I N 1
ATOM 2614 C CA . TYR B 2 13 ? 24.666 5.988 146.585 1.00 20.24 13 TYR I CA 1
ATOM 2615 C C . TYR B 2 13 ? 24.840 6.309 145.101 1.00 24.28 13 TYR I C 1
ATOM 2616 O O . TYR B 2 13 ? 25.518 7.274 144.740 1.00 23.95 13 TYR I O 1
ATOM 2625 N N . TRP B 2 14 ? 24.221 5.497 144.249 1.00 18.26 14 TRP I N 1
ATOM 2626 C CA . TRP B 2 14 ? 24.252 5.721 142.808 1.00 24.12 14 TRP I CA 1
ATOM 2627 C C . TRP B 2 14 ? 23.038 5.090 142.126 1.00 21.19 14 TRP I C 1
ATOM 2628 O O . TRP B 2 14 ? 22.371 4.230 142.704 1.00 24.94 14 TRP I O 1
ATOM 2639 N N . GLN B 2 15 ? 22.711 5.557 140.924 1.00 12.35 15 GLN I N 1
ATOM 2640 C CA . GLN B 2 15 ? 21.554 5.030 140.208 1.00 7.40 15 GLN I CA 1
ATOM 2641 C C . GLN B 2 15 ? 21.973 4.252 138.968 1.00 7.68 15 GLN I C 1
ATOM 2642 O O . GLN B 2 15 ? 22.293 4.829 137.933 1.00 16.92 15 GLN I O 1
ATOM 2648 N N . PRO B 2 16 ? 21.988 2.916 139.072 1.00 8.62 16 PRO I N 1
ATOM 2649 C CA . PRO B 2 16 ? 22.369 2.012 137.987 1.00 13.19 16 PRO I CA 1
ATOM 2650 C C . PRO B 2 16 ? 21.370 1.975 136.853 1.00 19.78 16 PRO I C 1
ATOM 2651 O O . PRO B 2 16 ? 21.718 1.646 135.723 1.00 33.04 16 PRO I O 1
ATOM 2655 N N . TYR B 2 17 ? 20.135 2.352 137.138 1.00 20.15 17 TYR I N 1
ATOM 2656 C CA . TYR B 2 17 ? 19.120 2.315 136.105 1.00 25.61 17 TYR I CA 1
ATOM 2657 C C . TYR B 2 17 ? 18.856 3.661 135.448 1.00 30.21 17 TYR I C 1
ATOM 2658 O O . TYR B 2 17 ? 18.150 3.742 134.439 1.00 36.51 17 TYR I O 1
ATOM 2667 N N . ALA B 2 18 ? 19.505 4.695 135.977 1.00 31.45 18 ALA I N 1
ATOM 2668 C CA . ALA B 2 18 ? 19.366 6.054 135.472 1.00 16.87 18 ALA I CA 1
ATOM 2669 C C . ALA B 2 18 ? 19.827 6.198 134.022 1.00 4.84 18 ALA I C 1
ATOM 2670 O O . ALA B 2 18 ? 20.777 5.548 133.591 1.00 2.00 18 ALA I O 1
ATOM 2672 N N . LEU B 2 19 ? 19.120 7.038 133.273 1.00 12.32 19 LEU I N 1
ATOM 2673 C CA . LEU B 2 19 ? 19.438 7.305 131.875 1.00 9.72 19 LEU I CA 1
ATOM 2674 C C . LEU B 2 19 ? 19.770 8.787 131.688 1.00 15.11 19 LEU I C 1
ATOM 2675 O O . LEU B 2 19 ? 19.390 9.630 132.508 1.00 8.57 19 LEU I O 1
ATOM 2680 N N . PRO B 2 20 ? 20.511 9.119 130.615 1.00 22.70 20 PRO I N 1
ATOM 2681 C CA . PRO B 2 20 ? 20.929 10.486 130.279 1.00 20.37 20 PRO I CA 1
ATOM 2682 C C . PRO B 2 20 ? 19.814 11.453 129.903 1.00 27.04 20 PRO I C 1
ATOM 2683 O O . PRO B 2 20 ? 18.661 11.061 129.694 1.00 26.50 20 PRO I O 1
ATOM 2687 N N . LEU B 2 21 ? 20.186 12.727 129.816 1.00 38.19 21 LEU I N 1
ATOM 2688 C CA . LEU B 2 21 ? 19.255 13.779 129.439 1.00 32.78 21 LEU I CA 1
ATOM 2689 C C . LEU B 2 21 ? 19.175 13.895 127.930 1.00 22.49 21 LEU I C 1
ATOM 2690 O O . LEU B 2 21 ? 18.045 14.159 127.477 1.00 34.75 21 LEU I O 1
#

Solvent-accessible surface area: 17085 Å² total; per-residue (Å²): 70,113,46,23,36,24,92,84,32,24,0,17,21,8,83,15,2,9,2,9,19,20,46,40,68,122,138,39,119,86,45,71,16,18,0,24,89,73,86,93,79,103,63,3,48,89,122,75,69,46,90,38,0,16,61,137,79,35,0,14,0,10,38,0,84,68,126,11,44,15,47,11,25,0,4,5,113,51,115,97,108,36,25,84,0,48,13,8,0,27,1,14,106,75,64,121,152,71,60,29,24,32,32,13,7,11,47,54,68,23,44,56,104,59,30,11,10,1,7,1,0,12,3,50,21,1,45,69,49,143,134,90,8,22,178,14,72,1,58,32,46,38,135,100,22,137,61,49,93,122,78,17,15,36,64,63,1,62,0,56,3,60,123,56,114,78,125,10,90,13,24,0,10,0,57,2,44,14,74,41,120,83,116,105,31,50,0,30,18,10,0,40,22,81,86,116,79,164,129,92,39,37,110,2,3,14,36,41,2,43,34,12,25,37,19,16,66,84,62,50,105,38,99,7,76,0,36,0,4,6,33,64,93,16,87,8,49,0,56,33,84,69,66,84,16,85,169,117,35,128,16,10,28,29,62,135,122,66,87,95,44,127,100,52,92,121,71,1,39,10,34,2,13,0,42,0,64,83,1,39,63,100,0,21,157,59,48,0,26,0,46,0,93,29,117,76,21,85,19,55,10,55,22,33,1,56,125,59,126,178,123,126,38,37,36,19,116,55,0,73,18,40,15,127,21,39,91,19,100,104,95

B-factor: mean 31.47, std 25.77, range [2.0, 100.0]

Nearest PDB structures (foldseek):
  4gaf-assembly1_B  TM=6.132E-01  e=6.712E-50  Homo sapiens
  4dep-assembly2_E  TM=6.150E-01  e=1.508E-48  Homo sapiens
  1itb-assembly1_B  TM=6.131E-01  e=8.440E-49  Homo sapiens
  4dep-assembly1_B  TM=6.197E-01  e=4.989E-46  Homo sapiens
  6kn9-assembly3_C  TM=3.715E-01  e=4.652E-15  Homo sapiens

Secondary structure (DSSP, 8-state):
--PPPHHHHHHHEE-TT----/--EEEE-S-EEEESSS-EEE-----TTT--S-EEEESSSSSSPPP--SSSSEEEETTEEEESS--GGG-B--EEEEE-SS-EEEEE--EEEEPPPTTSSS-GGG-BEESS--SSS--EE-TT-GGGTTSTTSPPPPEEEETTEE----SSSEEEETTEEEEP--SS---EEEEEEEEEE-SS-EEEEEEEEEE-S--SS-----EE-S--SEEEE--SS--EEEEEEEEE-TTSEEEEEETTEEPPTT-SSEEEEEEEE--SS-TTSEEEEEEEEESS--TTTTSS-EEEEEE-SS-EEEEEEEEEPPP-

Radius of gyration: 21.16 Å; Cα contacts (8 Å, |Δi|>4): 783; chains: 2; bounding box: 61×56×42 Å